Protein 5JO9 (pdb70)

Radius of gyration: 17.15 Å; Cα contacts (8 Å, |Δi|>4): 440; chains: 1; bounding box: 48×36×36 Å

InterPro domains:
  IPR002347 Short-chain dehydrogenase/reductase SDR [PF00106] (8-194)
  IPR002347 Short-chain dehydrogenase/reductase SDR [PR00081] (9-26)
  IPR002347 Short-chain dehydrogenase/reductase SDR [PR00081] (80-91)
  IPR002347 Short-chain dehydrogenase/reductase SDR [PR00081] (127-143)
  IPR002347 Short-chain dehydrogenase/reductase SDR [PR00081] (153-172)
  IPR002347 Short-chain dehydrogenase/reductase SDR [PR00081] (174-191)
  IPR002347 Short-chain dehydrogenase/reductase SDR [PR00081] (204-224)
  IPR020904 Short-chain dehydrogenase/reductase, conserved site [PS00061] (140-168)
  IPR036291 NAD(P)-binding domain superfamily [SSF51735] (3-226)

Nearest PDB structures (foldseek):
  5jo9-assembly1_A  TM=1.004E+00  e=3.469E-51  Bradyrhizobium japonicum
  4dqx-assembly1_D  TM=8.890E-01  e=4.861E-20  Rhizobium etli CFN 42
  4dqx-assembly1_A  TM=8.814E-01  e=1.072E-19  Rhizobium etli CFN 42
  4i08-assembly1_B-2  TM=8.606E-01  e=2.093E-19  Vibrio cholerae O1 biovar El Tor str. N16961
  1q7b-assembly1_B  TM=8.692E-01  e=5.540E-19  Escherichia coli

B-factor: mean 74.74, std 14.84, range [45.7, 131.16]

Sequence (239 aa):
ELEGKVAAVTGAASGIGLASAEAMLAAGARVVMVDRDEAALKALCNKHGDTVIPLVVDLLDPEDCATLLPRVLEKACQLDILHANAGTYVGGDLVDADTMAIDRMLNLNVNVVMKNVHDVLPHMIERRTGDIIVTSSLAAHFPTPWEPVYASSKWAINCFVQTVRRQVFKHGIRVGSISPGPVVSALLADWPPEKLKEARDSGSLLEASDVAEVVMFMLTRPRGMTIRDVLMLPTNFDL

Solvent-accessible surface area: 11539 Å² total; per-residue (Å²): 170,12,135,56,72,6,0,1,0,1,14,0,10,70,23,21,0,44,16,1,0,70,19,0,29,89,18,26,11,108,0,0,0,0,27,161,65,117,73,38,4,146,63,30,39,98,191,56,50,114,52,10,22,50,1,65,1,65,6,56,54,98,140,35,2,60,48,1,36,71,56,0,52,122,92,34,59,80,1,6,5,1,0,2,19,13,28,51,18,21,22,11,92,108,111,138,34,98,113,132,47,35,90,135,3,60,59,25,2,21,69,5,4,67,72,1,4,127,37,2,24,82,40,0,66,164,79,151,35,0,10,3,6,2,13,4,11,20,2,5,71,70,91,6,104,24,12,52,17,33,6,66,3,11,121,37,1,44,78,34,3,65,68,14,56,180,136,5,107,164,60,25,9,19,6,2,3,0,0,4,9,12,18,58,34,92,63,46,96,73,41,10,100,67,101,61,139,42,14,178,22,122,28,82,25,16,78,12,69,82,0,3,111,37,1,21,109,10,12,58,57,91,97,86,87,47,40,102,41,36,106,29,70,5,134,93,15,119,67

Secondary structure (DSSP, 8-state):
--TTEEEEEETTTSTHHHHHHHHHHHHHEEEEEEES-HHHHHHHHHHS-SSEEEEE--SSSHHHHHHHHHHHHHHT--EEEEEE-------S-STTS-HHHHHHHHIIIIIHHHHHHHHHHHHHHHH--EEEEEE--GGGGS--TT-HHHHHHHHHHHHHHHHHHTTTGGGSEEEEEEEE---SSGGGGG--STTTTGGG-TTT---HHHHHHHHHHHHSS-TT------EE--TT---

CATH classification: 3.40.50.720

Structure (mmCIF, N/CA/C/O backbone):
data_5JO9
#
_entry.id   5JO9
#
_cell.length_a   100.879
_cell.length_b   100.879
_cell.length_c   88.600
_cell.angle_alpha   90.00
_cell.angle_beta   90.00
_cell.angle_gamma   120.00
#
_symmetry.space_group_name_H-M   'P 62 2 2'
#
loop_
_entity.id
_entity.type
_entity.pdbx_description
1 polymer 'Ribitol 2-dehydrogenase'
2 non-polymer 'PHOSPHATE ION'
3 non-polymer sorbitol
#
loop_
_atom_site.group_PDB
_atom_site.id
_atom_site.type_symbol
_atom_site.label_atom_id
_atom_site.label_alt_id
_atom_site.label_comp_id
_atom_site.label_asym_id
_atom_site.label_entity_id
_atom_site.label_seq_id
_atom_site.pdbx_PDB_ins_code
_atom_site.Cartn_x
_atom_site.Cartn_y
_atom_site.Cartn_z
_atom_site.occupancy
_atom_site.B_iso_or_equiv
_atom_site.auth_seq_id
_atom_site.auth_comp_id
_atom_site.auth_asym_id
_atom_site.auth_atom_id
_atom_site.pdbx_PDB_model_num
ATOM 1 N N . GLU A 1 4 ? 52.925 104.538 110.353 1.00 71.04 4 GLU A N 1
ATOM 2 C CA . GLU A 1 4 ? 53.031 104.481 108.900 1.00 70.12 4 GLU A CA 1
ATOM 3 C C . GLU A 1 4 ? 53.070 105.878 108.295 1.00 68.93 4 GLU A C 1
ATOM 4 O O . GLU A 1 4 ? 52.802 106.870 108.972 1.00 64.27 4 GLU A O 1
ATOM 15 N N . LEU A 1 5 ? 53.415 105.944 107.009 1.00 70.15 5 LEU A N 1
ATOM 16 C CA . LEU A 1 5 ? 53.324 107.171 106.231 1.00 70.24 5 LEU A CA 1
ATOM 17 C C . LEU A 1 5 ? 52.147 107.126 105.261 1.00 74.07 5 LEU A C 1
ATOM 18 O O . LEU A 1 5 ? 52.190 107.740 104.193 1.00 74.74 5 LEU A O 1
ATOM 34 N N . GLU A 1 6 ? 51.097 106.385 105.629 1.00 76.97 6 GLU A N 1
ATOM 35 C CA . GLU A 1 6 ? 49.843 106.340 104.884 1.00 77.77 6 GLU A CA 1
ATOM 36 C C . GLU A 1 6 ? 50.091 106.368 103.379 1.00 75.54 6 GLU A C 1
ATOM 37 O O . GLU A 1 6 ? 50.912 105.597 102.871 1.00 74.65 6 GLU A O 1
ATOM 49 N N . GLY A 1 7 ? 49.393 107.242 102.657 1.00 73.42 7 GLY A N 1
ATOM 50 C CA . GLY A 1 7 ? 49.630 107.418 101.238 1.00 74.71 7 GLY A CA 1
ATOM 51 C C . GLY A 1 7 ? 50.270 108.759 100.952 1.00 78.69 7 GLY A C 1
ATOM 52 O O . GLY A 1 7 ? 49.914 109.437 99.983 1.00 82.13 7 GLY A O 1
ATOM 56 N N . LYS A 1 8 ? 51.210 109.159 101.803 1.00 76.41 8 LYS A N 1
ATOM 57 C CA . LYS A 1 8 ? 51.891 110.430 101.636 1.00 75.21 8 LYS A CA 1
ATOM 58 C C . LYS A 1 8 ? 53.033 110.287 100.636 1.00 72.21 8 LYS A C 1
ATOM 59 O O . LYS A 1 8 ? 53.570 109.199 100.417 1.00 71.94 8 LYS A O 1
ATOM 78 N N . VAL A 1 9 ? 53.392 111.408 100.016 1.00 73.44 9 VAL A N 1
ATOM 79 C CA . VAL A 1 9 ? 54.472 111.448 99.040 1.00 71.26 9 VAL A CA 1
ATOM 80 C C . VAL A 1 9 ? 55.573 112.350 99.574 1.00 68.31 9 VAL A C 1
ATOM 81 O O . VAL A 1 9 ? 55.316 113.347 100.258 1.00 67.20 9 VAL A O 1
ATOM 94 N N . ALA A 1 10 ? 56.812 11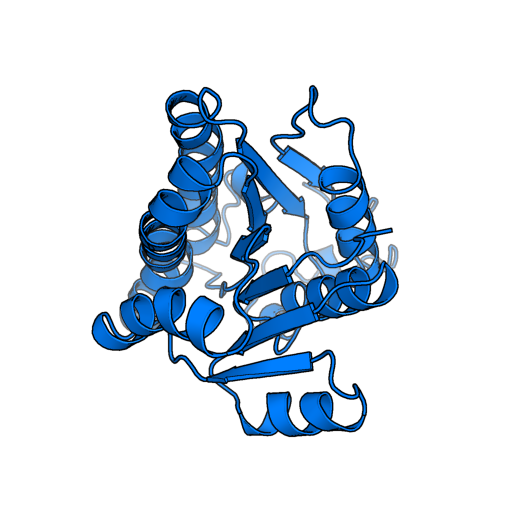1.984 99.260 1.00 67.21 10 ALA A N 1
ATOM 95 C CA . ALA A 1 10 ? 57.978 112.718 99.717 1.00 65.02 10 ALA A CA 1
ATOM 96 C C . ALA A 1 10 ? 58.965 112.853 98.569 1.00 66.12 10 ALA A C 1
ATOM 97 O O . ALA A 1 10 ? 58.997 112.022 97.657 1.00 69.04 10 ALA A O 1
ATOM 104 N N . ALA A 1 11 ? 59.763 113.915 98.622 1.00 63.78 11 ALA A N 1
ATOM 105 C CA . ALA A 1 11 ? 60.809 114.168 97.643 1.00 64.76 11 ALA A CA 1
ATOM 106 C C . ALA A 1 11 ? 62.141 114.309 98.365 1.00 64.49 11 ALA A C 1
ATOM 107 O O . ALA A 1 11 ? 62.212 114.902 99.446 1.00 64.71 11 ALA A O 1
ATOM 114 N N . VAL A 1 12 ? 63.194 113.759 97.765 1.00 64.84 12 VAL A N 1
ATOM 115 C CA . VAL A 1 12 ? 64.508 113.701 98.394 1.00 65.06 12 VAL A CA 1
ATOM 116 C C . VAL A 1 12 ? 65.549 114.089 97.353 1.00 67.41 12 VAL A C 1
ATOM 117 O O . VAL A 1 12 ? 65.699 113.403 96.336 1.00 70.50 12 VAL A O 1
ATOM 130 N N . THR A 1 13 ? 66.262 115.184 97.602 1.00 68.01 13 THR A N 1
ATOM 131 C CA . THR A 1 13 ? 67.315 115.643 96.707 1.00 69.72 13 THR A CA 1
ATOM 132 C C . THR A 1 13 ? 68.631 114.979 97.089 1.00 69.75 13 THR A C 1
ATOM 133 O O . THR A 1 13 ? 68.928 114.797 98.273 1.00 69.73 13 THR A O 1
ATOM 144 N N . GLY A 1 14 ? 69.417 114.613 96.080 1.00 69.51 14 GLY A N 1
ATOM 145 C CA . GLY A 1 14 ? 70.583 113.793 96.332 1.00 71.18 14 GLY A CA 1
ATOM 146 C C . GLY A 1 14 ? 70.245 112.410 96.831 1.00 72.41 14 GLY A C 1
ATOM 147 O O . GLY A 1 14 ? 71.075 111.773 97.485 1.00 71.79 14 GLY A O 1
ATOM 151 N N . ALA A 1 15 ? 69.033 111.929 96.542 1.00 72.94 15 ALA A N 1
ATOM 152 C CA . ALA A 1 15 ? 68.580 110.622 97.000 1.00 71.46 15 ALA A CA 1
ATOM 153 C C . ALA A 1 15 ? 69.334 109.471 96.352 1.00 71.75 15 ALA A C 1
ATOM 154 O O . ALA A 1 15 ? 69.211 108.334 96.820 1.00 71.31 15 ALA A O 1
ATOM 161 N N . ALA A 1 16 ? 70.101 109.731 95.294 1.00 74.37 16 ALA A N 1
ATOM 162 C CA . ALA A 1 16 ? 70.803 108.662 94.597 1.00 74.84 16 ALA A CA 1
ATOM 163 C C . ALA A 1 16 ? 71.910 108.033 95.430 1.00 70.47 16 ALA A C 1
ATOM 164 O O . ALA A 1 16 ? 72.435 106.989 95.030 1.00 74.65 16 ALA A O 1
ATOM 171 N N . SER A 1 17 ? 72.280 108.628 96.560 1.00 68.20 17 SER A N 1
ATOM 172 C CA . SER A 1 17 ? 73.409 108.110 97.318 1.00 67.67 17 SER A CA 1
ATOM 173 C C . SER A 1 17 ? 73.500 108.824 98.656 1.00 66.43 17 SER A C 1
ATOM 174 O O . SER A 1 17 ? 73.106 109.986 98.784 1.00 68.72 17 SER A O 1
ATOM 182 N N . GLY A 1 18 ? 74.039 108.114 99.644 1.00 66.24 18 GLY A N 1
ATOM 183 C CA . GLY A 1 18 ? 74.355 108.704 100.928 1.00 65.95 18 GLY A CA 1
ATOM 184 C C . GLY A 1 18 ? 73.164 108.870 101.847 1.00 66.30 18 GLY A C 1
ATOM 185 O O . GLY A 1 18 ? 72.312 107.982 101.949 1.00 66.23 18 GLY A O 1
ATOM 189 N N . ILE A 1 19 ? 73.100 110.016 102.529 1.00 67.17 19 ILE A N 1
ATOM 190 C CA . ILE A 1 19 ? 72.010 110.263 103.467 1.00 65.97 19 ILE A CA 1
ATOM 191 C C . ILE A 1 19 ? 70.681 110.335 102.726 1.00 65.28 19 ILE A C 1
ATOM 192 O O . ILE A 1 19 ? 69.679 109.754 103.158 1.00 64.32 19 ILE A O 1
ATOM 208 N N . GLY A 1 20 ? 70.652 111.049 101.599 1.00 66.04 20 GLY A N 1
ATOM 209 C CA . GLY A 1 20 ? 69.442 111.086 100.794 1.00 67.22 20 GLY A CA 1
ATOM 210 C C . GLY A 1 20 ? 68.975 109.699 100.402 1.00 66.65 20 GLY A C 1
ATOM 211 O O . GLY A 1 20 ? 67.773 109.423 100.366 1.00 66.59 20 GLY A O 1
ATOM 215 N N . LEU A 1 21 ? 69.920 108.802 100.120 1.00 68.12 21 LEU A N 1
ATOM 216 C CA . LEU A 1 21 ? 69.568 107.428 99.784 1.00 66.93 21 LEU A CA 1
ATOM 217 C C . LEU A 1 21 ? 68.965 106.712 100.987 1.00 65.90 21 LEU A C 1
ATOM 218 O O . LEU A 1 21 ? 67.908 106.079 100.880 1.00 65.97 21 LEU A O 1
ATOM 234 N N . ALA A 1 22 ? 69.621 106.807 102.145 1.00 65.50 22 ALA A N 1
ATOM 235 C CA . ALA A 1 22 ? 69.088 106.180 103.349 1.00 64.78 22 ALA A CA 1
ATOM 236 C C . ALA A 1 22 ? 67.731 106.763 103.717 1.00 65.12 22 ALA A C 1
ATOM 237 O O . ALA A 1 22 ? 66.822 106.032 104.125 1.00 65.37 22 ALA A O 1
ATOM 244 N N . SER A 1 23 ? 67.575 108.081 103.574 1.00 66.54 23 SER A N 1
ATOM 245 C CA . SER A 1 23 ? 66.311 108.718 103.925 1.00 63.97 23 SER A CA 1
ATOM 246 C C . SER A 1 23 ? 65.186 108.247 103.014 1.00 63.26 23 SER A C 1
ATOM 247 O O . SER A 1 23 ? 64.074 107.968 103.479 1.00 64.22 23 SER A O 1
ATOM 255 N N . ALA A 1 24 ? 65.452 108.156 101.710 1.00 63.09 24 ALA A N 1
ATOM 256 C CA . ALA A 1 24 ? 64.426 107.697 100.780 1.00 64.44 24 ALA A CA 1
ATOM 257 C C . ALA A 1 24 ? 63.999 106.267 101.092 1.00 66.34 24 ALA A C 1
ATOM 258 O O . ALA A 1 24 ? 62.802 105.955 101.101 1.00 64.93 24 ALA A O 1
ATOM 265 N N . GLU A 1 25 ? 64.964 105.385 101.356 1.00 67.42 25 GLU A N 1
ATOM 266 C CA . GLU A 1 25 ? 64.637 103.988 101.623 1.00 67.75 25 GLU A CA 1
ATOM 267 C C . GLU A 1 25 ? 63.831 103.841 102.909 1.00 65.86 25 GLU A C 1
ATOM 268 O O . GLU A 1 25 ? 62.948 102.980 103.001 1.00 66.86 25 GLU A O 1
ATOM 280 N N . ALA A 1 26 ? 64.118 104.672 103.914 1.00 65.14 26 ALA A N 1
ATOM 281 C CA . ALA A 1 26 ? 63.408 104.562 105.184 1.00 65.39 26 ALA A CA 1
ATOM 282 C C . ALA A 1 26 ? 61.967 105.037 105.054 1.00 65.39 26 ALA A C 1
ATOM 283 O O . ALA A 1 26 ? 61.057 104.450 105.651 1.00 63.56 26 ALA A O 1
ATOM 290 N N . MET A 1 27 ? 61.740 106.100 104.279 1.00 66.09 27 MET A N 1
ATOM 291 C CA . MET A 1 27 ? 60.377 106.547 104.013 1.00 66.96 27 MET A CA 1
ATOM 292 C C . MET A 1 27 ? 59.577 105.453 103.320 1.00 67.64 27 MET A C 1
ATOM 293 O O . MET A 1 27 ? 58.438 105.159 103.703 1.00 69.02 27 MET A O 1
ATOM 307 N N . LEU A 1 28 ? 60.159 104.845 102.283 1.00 68.21 28 LEU A N 1
ATOM 308 C CA . LEU A 1 28 ? 59.486 103.760 101.580 1.00 70.04 28 LEU A CA 1
ATOM 309 C C . LEU A 1 28 ? 59.015 102.683 102.547 1.00 69.91 28 LEU A C 1
ATOM 310 O O . LEU A 1 28 ? 57.883 102.197 102.447 1.00 71.15 28 LEU A O 1
ATOM 326 N N . ALA A 1 29 ? 59.872 102.300 103.496 1.00 68.35 29 ALA A N 1
ATOM 327 C CA . ALA A 1 29 ? 59.504 101.273 104.464 1.00 68.32 29 ALA A CA 1
ATOM 328 C C . ALA A 1 29 ? 58.246 101.664 105.229 1.00 71.38 29 ALA A C 1
ATOM 329 O O . ALA A 1 29 ? 57.332 100.850 105.405 1.00 75.25 29 ALA A O 1
ATOM 336 N N . ALA A 1 30 ? 58.177 102.915 105.691 1.00 70.81 30 ALA A N 1
ATOM 337 C CA . ALA A 1 30 ? 57.030 103.365 106.469 1.00 70.61 30 ALA A CA 1
ATOM 338 C C . ALA A 1 30 ? 55.746 103.428 105.653 1.00 70.40 30 ALA A C 1
ATOM 339 O O . ALA A 1 30 ? 54.672 103.597 106.239 1.00 70.96 30 ALA A O 1
ATOM 346 N N . GLY A 1 31 ? 55.827 103.302 104.330 1.00 70.57 31 GLY A N 1
ATOM 347 C CA . GLY A 1 31 ? 54.644 103.316 103.494 1.00 74.28 31 GLY A CA 1
ATOM 348 C C . GLY A 1 31 ? 54.434 104.647 102.803 1.00 74.81 31 GLY A C 1
ATOM 349 O O . GLY A 1 31 ? 53.580 105.441 103.210 1.00 74.40 31 GLY A O 1
ATOM 353 N N . ALA A 1 32 ? 55.208 104.903 101.752 1.00 72.06 32 ALA A N 1
ATOM 354 C CA . ALA A 1 32 ? 55.105 106.161 101.032 1.00 72.15 32 ALA A CA 1
ATOM 355 C C . ALA A 1 32 ? 55.703 105.995 99.645 1.00 75.00 32 ALA A C 1
ATOM 356 O O . ALA A 1 32 ? 56.615 105.190 99.441 1.00 74.72 32 ALA A O 1
ATOM 363 N N . ARG A 1 33 ? 55.167 106.756 98.696 1.00 73.98 33 ARG A N 1
ATOM 364 C CA . ARG A 1 33 ? 55.834 106.960 97.419 1.00 74.52 33 ARG A CA 1
ATOM 365 C C . ARG A 1 33 ? 56.910 108.022 97.606 1.00 73.55 33 ARG A C 1
ATOM 366 O O . ARG A 1 33 ? 56.662 109.060 98.228 1.00 72.54 33 ARG A O 1
ATOM 387 N N . VAL A 1 34 ? 58.106 107.766 97.081 1.00 74.16 34 VAL A N 1
ATOM 388 C CA . VAL A 1 34 ? 59.236 108.674 97.245 1.00 72.41 34 VAL A CA 1
ATOM 389 C C . VAL A 1 34 ? 59.812 108.992 95.874 1.00 73.11 34 VAL A C 1
ATOM 390 O O . VAL A 1 34 ? 60.066 108.084 95.075 1.00 74.99 34 VAL A O 1
ATOM 403 N N . VAL A 1 35 ? 60.019 110.277 95.608 1.00 74.15 35 VAL A N 1
ATOM 404 C CA . VAL A 1 35 ? 60.610 110.745 94.360 1.00 75.27 35 VAL A CA 1
ATOM 405 C C . VAL A 1 35 ? 62.093 110.982 94.616 1.00 73.91 35 VAL A C 1
ATOM 406 O O . VAL A 1 35 ? 62.469 111.945 95.293 1.00 72.91 35 VAL A O 1
ATOM 419 N N . MET A 1 36 ? 62.942 110.110 94.078 1.00 75.17 36 MET A N 1
ATOM 420 C CA . MET A 1 36 ? 64.382 110.265 94.227 1.00 74.43 36 MET A CA 1
ATOM 421 C C . MET A 1 36 ? 64.909 111.214 93.158 1.00 75.22 36 MET A C 1
ATOM 422 O O . MET A 1 36 ? 64.630 111.039 91.968 1.00 77.16 36 MET A O 1
ATOM 436 N N . VAL A 1 37 ? 65.673 112.217 93.586 1.00 76.22 37 VAL A N 1
ATOM 437 C CA . VAL A 1 37 ? 66.170 113.271 92.710 1.00 75.68 37 VAL A CA 1
ATOM 438 C C . VAL A 1 37 ? 67.689 113.278 92.777 1.00 74.31 37 VAL A C 1
ATOM 439 O O . VAL A 1 37 ? 68.265 113.344 93.869 1.00 73.81 37 VAL A O 1
ATOM 452 N N . ASP A 1 38 ? 68.334 113.218 91.615 1.00 75.78 38 ASP A N 1
ATOM 453 C CA . ASP A 1 38 ? 69.785 113.332 91.545 1.00 77.95 38 ASP A CA 1
ATOM 454 C C . ASP A 1 38 ? 70.189 113.452 90.082 1.00 78.86 38 ASP A C 1
ATOM 455 O O . ASP A 1 38 ? 69.387 113.229 89.172 1.00 78.27 38 ASP A O 1
ATOM 464 N N . ARG A 1 39 ? 71.457 113.810 89.876 1.00 80.23 39 ARG A N 1
ATOM 465 C CA . ARG A 1 39 ? 72.019 113.985 88.544 1.00 81.86 39 ARG A CA 1
ATOM 466 C C . ARG A 1 39 ? 72.354 112.666 87.860 1.00 84.35 39 ARG A C 1
ATOM 467 O O . ARG A 1 39 ? 72.460 112.631 86.629 1.00 83.99 39 ARG A O 1
ATOM 488 N N . ASP A 1 40 ? 72.527 111.588 88.624 1.00 84.45 40 ASP A N 1
ATOM 489 C CA . ASP A 1 40 ? 73.058 110.326 88.110 1.00 85.40 40 ASP A CA 1
ATOM 490 C C . ASP A 1 40 ? 71.889 109.392 87.812 1.00 88.67 40 ASP A C 1
ATOM 491 O O . ASP A 1 40 ? 71.401 108.677 88.688 1.00 89.33 40 ASP A O 1
ATOM 500 N N . GLU A 1 41 ? 71.441 109.396 86.553 1.00 90.82 41 GLU A N 1
ATOM 501 C CA . GLU A 1 41 ? 70.353 108.510 86.147 1.00 90.97 41 GLU A CA 1
ATOM 502 C C . GLU A 1 41 ? 70.779 107.048 86.205 1.00 92.31 41 GLU A C 1
ATOM 503 O O . GLU A 1 41 ? 70.001 106.186 86.632 1.00 92.02 41 GLU A O 1
ATOM 515 N N . ALA A 1 42 ? 72.007 106.749 85.774 1.00 90.71 42 ALA A N 1
ATOM 516 C CA . ALA A 1 42 ? 72.492 105.373 85.819 1.00 92.21 42 ALA A CA 1
ATOM 517 C C . ALA A 1 42 ? 72.448 104.826 87.239 1.00 94.09 42 ALA A C 1
ATOM 518 O O . ALA A 1 42 ? 72.097 103.660 87.454 1.00 95.59 42 ALA A O 1
ATOM 525 N N . ALA A 1 43 ? 72.805 105.654 88.223 1.00 91.72 43 ALA A N 1
ATOM 526 C CA . ALA A 1 43 ? 72.664 105.244 89.615 1.00 91.41 43 ALA A CA 1
ATOM 527 C C . ALA A 1 43 ? 71.198 105.057 89.984 1.00 93.35 43 ALA A C 1
ATOM 528 O O . ALA A 1 43 ? 70.844 104.098 90.679 1.00 95.49 43 ALA A O 1
ATOM 535 N N . LEU A 1 44 ? 70.329 105.960 89.522 1.00 93.70 44 LEU A N 1
ATOM 536 C CA . LEU A 1 44 ? 68.906 105.840 89.826 1.00 91.87 44 LEU A CA 1
ATOM 537 C C . LEU A 1 44 ? 68.318 104.583 89.200 1.00 92.85 44 LEU A C 1
ATOM 538 O O . LEU A 1 44 ? 67.603 103.824 89.865 1.00 94.59 44 LEU A O 1
ATOM 554 N N . LYS A 1 45 ? 68.616 104.344 87.920 1.00 93.27 45 LYS A N 1
ATOM 555 C CA . LYS A 1 45 ? 68.043 103.210 87.199 1.00 94.54 45 LYS A CA 1
ATOM 556 C C . LYS A 1 45 ? 68.029 101.941 88.044 1.00 94.93 45 LYS A C 1
ATOM 557 O O . LYS A 1 45 ? 66.985 101.301 88.207 1.00 95.69 45 LYS A O 1
ATOM 576 N N . ALA A 1 46 ? 69.186 101.565 88.594 1.00 94.68 46 ALA A N 1
ATOM 577 C CA . ALA A 1 46 ? 69.262 100.345 89.390 1.00 96.74 46 ALA A CA 1
ATOM 578 C C . ALA A 1 46 ? 68.307 100.385 90.576 1.00 97.87 46 ALA A C 1
ATOM 579 O O . ALA A 1 46 ? 67.892 99.332 91.073 1.00 100.32 46 ALA A O 1
ATOM 586 N N . LEU A 1 47 ? 67.949 101.582 91.044 1.00 96.11 47 LEU A N 1
ATOM 587 C CA . LEU A 1 47 ? 67.013 101.694 92.156 1.00 96.49 47 LEU A CA 1
ATOM 588 C C . LEU A 1 47 ? 65.563 101.612 91.695 1.00 96.96 47 LEU A C 1
ATOM 589 O O . LEU A 1 47 ? 64.706 101.142 92.450 1.00 97.60 47 LEU A O 1
ATOM 605 N N . CYS A 1 48 ? 65.270 102.045 90.467 1.00 97.03 48 CYS A N 1
ATOM 606 C CA . CYS A 1 48 ? 63.886 102.114 90.010 1.00 97.21 48 CYS A CA 1
ATOM 607 C C . CYS A 1 48 ? 63.244 100.742 89.852 1.00 101.47 48 CYS A C 1
ATOM 608 O O . CYS A 1 48 ? 62.014 100.640 89.915 1.00 99.51 48 CYS A O 1
ATOM 616 N N . ASN A 1 49 ? 64.036 99.688 89.644 1.00 102.91 49 ASN A N 1
ATOM 617 C CA . ASN A 1 49 ? 63.489 98.357 89.393 1.00 103.26 49 ASN A CA 1
ATOM 618 C C . ASN A 1 49 ? 63.515 97.480 90.641 1.00 103.38 49 ASN A C 1
ATOM 619 O O . ASN A 1 49 ? 62.471 96.972 91.061 1.00 103.57 49 ASN A O 1
ATOM 630 N N . LYS A 1 50 ? 64.689 97.291 91.252 1.00 103.44 50 LYS A N 1
ATOM 631 C CA . LYS A 1 50 ? 64.746 96.497 92.475 1.00 105.30 50 LYS A CA 1
ATOM 632 C C . LYS A 1 50 ? 63.987 97.151 93.622 1.00 103.38 50 LYS A C 1
ATOM 633 O O . LYS A 1 50 ? 63.747 96.492 94.639 1.00 101.95 50 LYS A O 1
ATOM 652 N N . HIS A 1 51 ? 63.619 98.423 93.487 1.00 101.80 51 HIS A N 1
ATOM 653 C CA . HIS A 1 51 ? 62.542 99.027 94.261 1.00 98.01 51 HIS A CA 1
ATOM 654 C C . HIS A 1 51 ? 61.373 99.236 93.306 1.00 97.46 51 HIS A C 1
ATOM 655 O O . HIS A 1 51 ? 61.502 99.968 92.318 1.00 95.78 51 HIS A O 1
ATOM 669 N N . GLY A 1 52 ? 60.244 98.594 93.595 1.00 97.58 52 GLY A N 1
ATOM 670 C CA . GLY A 1 52 ? 59.173 98.453 92.635 1.00 96.01 52 GLY A CA 1
ATOM 671 C C . GLY A 1 52 ? 58.062 99.465 92.808 1.00 96.18 52 GLY A C 1
ATOM 672 O O . GLY A 1 52 ? 57.475 99.585 93.886 1.00 96.46 52 GLY A O 1
ATOM 676 N N . ASP A 1 53 ? 57.776 100.201 91.732 1.00 98.35 53 ASP A N 1
ATOM 677 C CA . ASP A 1 53 ? 56.574 101.022 91.629 1.00 95.66 53 ASP A CA 1
ATOM 678 C C . ASP A 1 53 ? 56.638 102.260 92.516 1.00 92.34 53 ASP A C 1
ATOM 679 O O . ASP A 1 53 ? 56.453 103.383 92.034 1.00 90.23 53 ASP A O 1
ATOM 688 N N . THR A 1 54 ? 56.889 102.073 93.813 1.00 91.49 54 THR A N 1
ATOM 689 C CA . THR A 1 54 ? 56.862 103.188 94.752 1.00 86.63 54 THR A CA 1
ATOM 690 C C . THR A 1 54 ? 58.061 104.118 94.611 1.00 85.68 54 THR A C 1
ATOM 691 O O . THR A 1 54 ? 58.060 105.194 95.220 1.00 81.47 54 THR A O 1
ATOM 702 N N . VAL A 1 55 ? 59.075 103.738 93.839 1.00 87.15 55 VAL A N 1
ATOM 703 C CA . VAL A 1 55 ? 60.245 104.578 93.605 1.00 84.34 55 VAL A CA 1
ATOM 704 C C . VAL A 1 55 ? 60.050 105.300 92.280 1.00 83.96 55 VAL A C 1
ATOM 705 O O . VAL A 1 55 ? 59.979 104.666 91.220 1.00 85.77 55 VAL A O 1
ATOM 718 N N . ILE A 1 56 ? 59.967 106.622 92.339 1.00 83.30 56 ILE A N 1
ATOM 719 C CA . ILE A 1 56 ? 59.801 107.471 91.165 1.00 82.86 56 ILE A CA 1
ATOM 720 C C . ILE A 1 56 ? 61.110 108.229 90.957 1.00 82.94 56 ILE A C 1
ATOM 721 O O . ILE A 1 56 ? 61.533 108.968 91.855 1.00 80.58 56 ILE A O 1
ATOM 737 N N . PRO A 1 57 ? 61.778 108.081 89.817 1.00 83.74 57 PRO A N 1
ATOM 738 C CA . PRO A 1 57 ? 62.994 108.857 89.573 1.00 81.45 57 PRO A CA 1
ATOM 739 C C . PRO A 1 57 ? 62.694 110.211 88.955 1.00 79.00 57 PRO A C 1
ATOM 740 O O . PRO A 1 57 ? 61.687 110.414 88.274 1.00 78.56 57 PRO A O 1
ATOM 751 N N . LEU A 1 58 ? 63.596 111.152 89.212 1.00 80.14 58 LEU A N 1
ATOM 752 C CA . LEU A 1 58 ? 63.491 112.484 88.625 1.00 78.95 58 LEU A CA 1
ATOM 753 C C . LEU A 1 58 ? 64.903 113.021 88.444 1.00 79.23 58 LEU A C 1
ATOM 754 O O . LEU A 1 58 ? 65.574 113.354 89.426 1.00 78.68 58 LEU A O 1
ATOM 770 N N . VAL A 1 59 ? 65.351 113.094 87.196 1.00 80.63 59 VAL A N 1
ATOM 771 C CA . VAL A 1 59 ? 66.700 113.545 86.876 1.00 81.32 59 VAL A CA 1
ATOM 772 C C . VAL A 1 59 ? 66.690 115.066 86.792 1.00 78.55 59 VAL A C 1
ATOM 773 O O . VAL A 1 59 ? 66.013 115.647 85.936 1.00 75.88 59 VAL A O 1
ATOM 786 N N . VAL A 1 60 ? 67.439 115.710 87.684 1.00 79.36 60 VAL A N 1
ATOM 787 C CA . VAL A 1 60 ? 67.529 117.164 87.735 1.00 80.55 60 VAL A CA 1
ATOM 788 C C . VAL A 1 60 ? 68.961 117.531 88.097 1.00 80.07 60 VAL A C 1
ATOM 789 O O . VAL A 1 60 ? 69.445 117.162 89.173 1.00 79.58 60 VAL A O 1
ATOM 802 N N . ASP A 1 61 ? 69.641 118.249 87.200 1.00 80.53 61 ASP A N 1
ATOM 803 C CA . ASP A 1 61 ? 70.974 118.750 87.516 1.00 80.94 61 ASP A CA 1
ATOM 804 C C . ASP A 1 61 ? 70.958 119.536 88.819 1.00 80.50 61 ASP A C 1
ATOM 805 O O . ASP A 1 61 ? 71.887 119.435 89.630 1.00 81.29 61 ASP A O 1
ATOM 814 N N . LEU A 1 62 ? 69.910 120.334 89.030 1.00 79.12 62 LEU A N 1
ATOM 815 C CA . LEU A 1 62 ? 69.725 121.137 90.236 1.00 77.74 62 LEU A CA 1
ATOM 816 C C . LEU A 1 62 ? 70.737 122.273 90.335 1.00 76.68 62 LEU A C 1
ATOM 817 O O . LEU A 1 62 ? 70.635 123.114 91.232 1.00 75.78 62 LEU A O 1
ATOM 833 N N . LEU A 1 63 ? 71.710 122.316 89.425 1.00 76.75 63 LEU A N 1
ATOM 834 C CA . LEU A 1 63 ? 72.619 123.449 89.317 1.00 76.96 63 LEU A CA 1
ATOM 835 C C . LEU A 1 63 ? 72.387 124.230 88.031 1.00 78.47 63 LEU A C 1
ATOM 836 O O . LEU A 1 63 ? 73.275 124.955 87.573 1.00 75.61 63 LEU A O 1
ATOM 852 N N . ASP A 1 64 ? 71.207 124.081 87.437 1.00 80.26 64 ASP A N 1
ATOM 853 C CA . ASP A 1 64 ? 70.742 124.952 86.369 1.00 81.00 64 ASP A CA 1
ATOM 854 C C . ASP A 1 64 ? 69.497 125.662 86.879 1.00 81.66 64 ASP A C 1
ATOM 855 O O . ASP A 1 64 ? 68.536 124.985 87.287 1.00 81.38 64 ASP A O 1
ATOM 864 N N . PRO A 1 65 ? 69.460 126.998 86.911 1.00 82.21 65 PRO A N 1
ATOM 865 C CA . PRO A 1 65 ? 68.222 127.679 87.325 1.00 81.73 65 PRO A CA 1
ATOM 866 C C . PRO A 1 65 ? 66.983 127.147 86.626 1.00 81.09 65 PRO A C 1
ATOM 867 O O . PRO A 1 65 ? 65.912 127.067 87.242 1.00 77.44 65 PRO A O 1
ATOM 878 N N . GLU A 1 66 ? 67.102 126.773 85.350 1.00 83.17 66 GLU A N 1
ATOM 879 C CA . GLU A 1 66 ? 65.973 126.180 84.642 1.00 85.17 66 GLU A CA 1
ATOM 880 C C . GLU A 1 66 ? 65.601 124.819 85.217 1.00 84.13 66 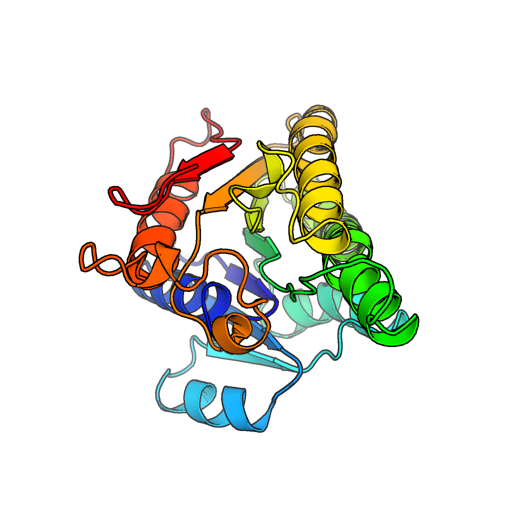GLU A C 1
ATOM 881 O O . GLU A 1 66 ? 64.418 124.461 85.238 1.00 83.21 66 GLU A O 1
ATOM 893 N N . ASP A 1 67 ? 66.585 124.050 85.688 1.00 82.89 67 ASP A N 1
ATOM 894 C CA . ASP A 1 67 ? 66.295 122.722 86.219 1.00 80.61 67 ASP A CA 1
ATOM 895 C C . ASP A 1 67 ? 65.695 122.792 87.617 1.00 78.99 67 ASP A C 1
ATOM 896 O O . ASP A 1 67 ? 64.785 122.021 87.939 1.00 79.69 67 ASP A O 1
ATOM 905 N N . CYS A 1 68 ? 66.191 123.696 88.465 1.00 77.35 68 CYS A N 1
ATOM 906 C CA . CYS A 1 68 ? 65.630 123.821 89.806 1.00 76.60 68 CYS A CA 1
ATOM 907 C C . CYS A 1 68 ? 64.133 124.091 89.748 1.00 78.69 68 CYS A C 1
ATOM 908 O O . CYS A 1 68 ? 63.366 123.555 90.557 1.00 78.63 68 CYS A O 1
ATOM 916 N N . ALA A 1 69 ? 63.698 124.911 88.789 1.00 79.34 69 ALA A N 1
ATOM 917 C CA . ALA A 1 69 ? 62.276 125.207 88.659 1.00 77.68 69 ALA A CA 1
ATOM 918 C C . ALA A 1 69 ? 61.508 124.031 88.074 1.00 80.00 69 ALA A C 1
ATOM 919 O O . ALA A 1 69 ? 60.308 123.889 88.341 1.00 80.06 69 ALA A O 1
ATOM 926 N N . THR A 1 70 ? 62.164 123.183 87.274 1.00 80.53 70 THR A N 1
ATOM 927 C CA . THR A 1 70 ? 61.514 121.952 86.831 1.00 79.26 70 THR A CA 1
ATOM 928 C C . THR A 1 70 ? 61.024 121.155 88.027 1.00 79.72 70 THR A C 1
ATOM 929 O O . THR A 1 70 ? 59.896 120.651 88.037 1.00 82.55 70 THR A O 1
ATOM 939 N N . LEU A 1 71 ? 61.813 121.155 89.097 1.00 78.74 71 LEU A N 1
ATOM 940 C CA . LEU A 1 71 ? 61.552 120.309 90.249 1.00 79.30 71 LEU A CA 1
ATOM 941 C C . LEU A 1 71 ? 60.071 120.276 90.616 1.00 78.48 71 LEU A C 1
ATOM 942 O O . LEU A 1 71 ? 59.411 119.255 90.408 1.00 79.75 71 LEU A O 1
ATOM 958 N N . LEU A 1 72 ? 59.537 121.378 91.128 1.00 77.60 72 LEU A N 1
ATOM 959 C CA . LEU A 1 72 ? 58.238 121.362 91.787 1.00 78.09 72 LEU A CA 1
ATOM 960 C C . LEU A 1 72 ? 57.150 120.723 90.927 1.00 81.29 72 LEU A C 1
ATOM 961 O O . LEU A 1 72 ? 56.554 119.718 91.338 1.00 80.64 72 LEU A O 1
ATOM 977 N N . PRO A 1 73 ? 56.834 121.282 89.753 1.00 83.52 73 PRO A N 1
ATOM 978 C CA . PRO A 1 73 ? 55.675 120.766 88.998 1.00 84.39 73 PRO A CA 1
ATOM 979 C C . PRO A 1 73 ? 55.815 119.304 88.634 1.00 85.29 73 PRO A C 1
ATOM 980 O O . PRO A 1 73 ? 54.841 118.537 88.642 1.00 86.01 73 PRO A O 1
ATOM 991 N N . ARG A 1 74 ? 57.045 118.921 88.311 1.00 84.36 74 ARG A N 1
ATOM 992 C CA . ARG A 1 74 ? 57.387 117.556 87.935 1.00 85.27 74 ARG A CA 1
ATOM 993 C C . ARG A 1 74 ? 57.030 116.572 89.042 1.00 84.83 74 ARG A C 1
ATOM 994 O O . ARG A 1 74 ? 56.526 115.477 88.767 1.00 85.55 74 ARG A O 1
ATOM 1015 N N . VAL A 1 75 ? 57.288 116.939 90.302 1.00 83.67 75 VAL A N 1
ATOM 1016 C CA . VAL A 1 75 ? 56.853 116.098 91.416 1.00 83.81 75 VAL A CA 1
ATOM 1017 C C . VAL A 1 75 ? 55.347 115.905 91.354 1.00 84.84 75 VAL A C 1
ATOM 1018 O O . VAL A 1 75 ? 54.841 114.777 91.344 1.00 85.84 75 VAL A O 1
ATOM 1031 N N . LEU A 1 76 ? 54.607 117.014 91.307 1.00 85.47 76 LEU A N 1
ATOM 1032 C CA . LEU A 1 76 ? 53.157 116.929 91.210 1.00 86.52 76 LEU A CA 1
ATOM 1033 C C . LEU A 1 76 ? 52.725 116.256 89.914 1.00 86.92 76 LEU A C 1
ATOM 1034 O O . LEU A 1 76 ? 51.699 115.566 89.882 1.00 85.01 76 LEU A O 1
ATOM 1050 N N . GLU A 1 77 ? 53.497 116.439 88.842 1.00 88.22 77 GLU A N 1
ATOM 1051 C CA . GLU A 1 77 ? 53.241 115.715 87.601 1.00 88.66 77 GLU A CA 1
ATOM 1052 C C . GLU A 1 77 ? 53.402 114.213 87.802 1.00 88.71 77 GLU A C 1
ATOM 1053 O O . GLU A 1 77 ? 52.494 113.431 87.498 1.00 88.49 77 GLU A O 1
ATOM 1065 N N . LYS A 1 78 ? 54.558 113.793 88.321 1.00 88.67 78 LYS A N 1
ATOM 1066 C CA . LYS A 1 78 ? 54.885 112.372 88.355 1.00 88.04 78 LYS A CA 1
ATOM 1067 C C . LYS A 1 78 ? 54.034 111.608 89.366 1.00 87.55 78 LYS A C 1
ATOM 1068 O O . LYS A 1 78 ? 53.710 110.437 89.134 1.00 87.64 78 LYS A O 1
ATOM 1087 N N . ALA A 1 79 ? 53.662 112.237 90.484 1.00 87.66 79 ALA A N 1
ATOM 1088 C CA . ALA A 1 79 ? 52.972 111.512 91.546 1.00 86.45 79 ALA A CA 1
ATOM 1089 C C . ALA A 1 79 ? 51.957 112.351 92.311 1.00 87.34 79 ALA A C 1
ATOM 1090 O O . ALA A 1 79 ? 50.990 111.803 92.847 1.00 85.05 79 ALA A O 1
ATOM 1097 N N . CYS A 1 80 ? 52.157 113.666 92.376 1.00 88.65 80 CYS A N 1
ATOM 1098 C CA . CYS A 1 80 ? 51.330 114.513 93.227 1.00 87.42 80 CYS A CA 1
ATOM 1099 C C . CYS A 1 80 ? 51.322 114.059 94.683 1.00 86.50 80 CYS A C 1
ATOM 1100 O O . CYS A 1 80 ? 52.070 113.154 95.068 1.00 89.82 80 CYS A O 1
ATOM 1108 N N . GLN A 1 81 ? 50.491 114.714 95.499 1.00 83.97 81 GLN A N 1
ATOM 1109 C CA . GLN A 1 81 ? 50.289 114.322 96.887 1.00 83.00 81 GLN A CA 1
ATOM 1110 C C . GLN A 1 81 ? 51.533 114.639 97.710 1.00 79.44 81 GLN A C 1
ATOM 1111 O O . GLN A 1 81 ? 51.853 113.916 98.659 1.00 77.71 81 GLN A O 1
ATOM 1125 N N . LEU A 1 82 ? 52.229 115.727 97.374 1.00 78.07 82 LEU A N 1
ATOM 1126 C CA . LEU A 1 82 ? 53.450 116.086 98.089 1.00 75.28 82 LEU A CA 1
ATOM 1127 C C . LEU A 1 82 ? 53.117 116.552 99.503 1.00 74.89 82 LEU A C 1
ATOM 1128 O O . LEU A 1 82 ? 52.367 117.516 99.689 1.00 77.31 82 LEU A O 1
ATOM 1144 N N . ASP A 1 83 ? 53.683 115.866 100.499 1.00 73.12 83 ASP A N 1
ATOM 1145 C CA . ASP A 1 83 ? 53.569 116.264 101.893 1.00 72.37 83 ASP A CA 1
ATOM 1146 C C . ASP A 1 83 ? 54.914 116.464 102.572 1.00 66.78 83 ASP A C 1
ATOM 1147 O O . ASP A 1 83 ? 54.950 117.010 103.681 1.00 63.01 83 ASP A O 1
ATOM 1156 N N . ILE A 1 84 ? 56.012 116.040 101.949 1.00 66.14 84 ILE A N 1
ATOM 1157 C CA . ILE A 1 84 ? 57.336 116.089 102.559 1.00 61.21 84 ILE A CA 1
ATOM 1158 C C . ILE A 1 84 ? 58.355 116.495 101.504 1.00 61.46 84 ILE A C 1
ATOM 1159 O O . ILE A 1 84 ? 58.302 116.034 100.360 1.00 62.10 84 ILE A O 1
ATOM 1175 N N . LEU A 1 85 ? 59.285 117.364 101.896 1.00 61.67 85 LEU A N 1
ATOM 1176 C CA . LEU A 1 85 ? 60.475 117.664 101.114 1.00 60.86 85 LEU A CA 1
ATOM 1177 C C . LEU A 1 85 ? 61.695 117.458 101.995 1.00 61.05 85 LEU A C 1
ATOM 1178 O O . LEU A 1 85 ? 61.706 117.870 103.158 1.00 60.49 85 LEU A O 1
ATOM 1194 N N . HIS A 1 86 ? 62.718 116.812 101.438 1.00 63.87 86 HIS A N 1
ATOM 1195 C CA . HIS A 1 86 ? 63.990 116.618 102.126 1.00 64.09 86 HIS A CA 1
ATOM 1196 C C . HIS A 1 86 ? 65.106 117.120 101.221 1.00 65.39 86 HIS A C 1
ATOM 1197 O O . HIS A 1 86 ? 65.452 116.462 100.234 1.00 65.82 86 HIS A O 1
ATOM 1211 N N . ALA A 1 87 ? 65.666 118.284 101.554 1.00 65.85 87 ALA A N 1
ATOM 1212 C CA . ALA A 1 87 ? 66.775 118.857 100.793 1.00 66.37 87 ALA A CA 1
ATOM 1213 C C . ALA A 1 87 ? 68.083 118.319 101.368 1.00 65.42 87 ALA A C 1
ATOM 1214 O O . ALA A 1 87 ? 68.753 118.953 102.186 1.00 63.68 87 ALA A O 1
ATOM 1221 N N . ASN A 1 88 ? 68.443 117.113 100.926 1.00 67.25 88 ASN A N 1
ATOM 1222 C CA . ASN A 1 88 ? 69.686 116.486 101.340 1.00 67.18 88 ASN A CA 1
ATOM 1223 C C . ASN A 1 88 ? 70.852 116.809 100.414 1.00 64.46 88 ASN A C 1
ATOM 1224 O O . ASN A 1 88 ? 72.008 116.655 100.822 1.00 63.94 88 ASN A O 1
ATOM 1235 N N . ALA A 1 89 ? 70.576 117.258 99.191 1.00 63.43 89 ALA A N 1
ATOM 1236 C CA . ALA A 1 89 ? 71.626 117.549 98.223 1.00 63.45 89 ALA A CA 1
ATOM 1237 C C . ALA A 1 89 ? 72.687 118.459 98.825 1.00 63.63 89 ALA A C 1
ATOM 1238 O O . ALA A 1 89 ? 72.384 119.556 99.304 1.00 64.47 89 ALA A O 1
ATOM 1245 N N . GLY A 1 90 ? 73.930 117.997 98.798 1.00 63.12 90 GLY A N 1
ATOM 1246 C CA . GLY A 1 90 ? 75.036 118.772 99.322 1.00 62.50 90 GLY A CA 1
ATOM 1247 C C . GLY A 1 90 ? 76.353 118.196 98.861 1.00 62.13 90 GLY A C 1
ATOM 1248 O O . GLY A 1 90 ? 76.424 117.056 98.389 1.00 62.52 90 GLY A O 1
ATOM 1252 N N . THR A 1 91 ? 77.400 119.004 99.003 1.00 63.63 91 THR A N 1
ATOM 1253 C CA . THR A 1 91 ? 78.745 118.613 98.604 1.00 62.87 91 THR A CA 1
ATOM 1254 C C . THR A 1 91 ? 79.705 119.031 99.712 1.00 63.75 91 THR A C 1
ATOM 1255 O O . THR A 1 91 ? 79.287 119.434 100.803 1.00 62.79 91 THR A O 1
ATOM 1266 N N . TYR A 1 92 ? 81.005 118.941 99.432 1.00 63.10 92 TYR A N 1
ATOM 1267 C CA . TYR A 1 92 ? 82.023 119.236 100.428 1.00 59.16 92 TYR A CA 1
ATOM 1268 C C . TYR A 1 92 ? 83.215 119.920 99.776 1.00 58.21 92 TYR A C 1
ATOM 1269 O O . TYR A 1 92 ? 83.586 119.598 98.644 1.00 58.44 92 TYR A O 1
ATOM 1287 N N . VAL A 1 93 ? 83.802 120.869 100.505 1.00 58.42 93 VAL A N 1
ATOM 1288 C CA . VAL A 1 93 ? 85.076 121.489 100.151 1.00 60.17 93 VAL A CA 1
ATOM 1289 C C . VAL A 1 93 ? 85.822 121.748 101.452 1.00 60.16 93 VAL A C 1
ATOM 1290 O O . VAL A 1 93 ? 85.346 122.512 102.300 1.00 59.16 93 VAL A O 1
ATOM 1303 N N . GLY A 1 94 ? 86.985 121.117 101.614 1.00 59.94 94 GLY A N 1
ATOM 1304 C CA . GLY A 1 94 ? 87.753 121.225 102.835 1.00 59.05 94 GLY A CA 1
ATOM 1305 C C . GLY A 1 94 ? 89.182 121.653 102.557 1.00 60.79 94 GLY A C 1
ATOM 1306 O O . GLY A 1 94 ? 89.591 121.831 101.408 1.00 60.83 94 GLY A O 1
ATOM 1310 N N . GLY A 1 95 ? 89.927 121.801 103.642 1.00 61.65 95 GLY A N 1
ATOM 1311 C CA . GLY A 1 95 ? 91.289 122.271 103.563 1.00 62.56 95 GLY A CA 1
ATOM 1312 C C . GLY A 1 95 ? 91.357 123.775 103.716 1.00 62.61 95 GLY A C 1
ATOM 1313 O O . GLY A 1 95 ? 90.421 124.436 104.174 1.00 62.05 95 GLY A O 1
ATOM 1317 N N . ASP A 1 96 ? 92.501 124.322 103.319 1.00 65.42 96 ASP A N 1
ATOM 1318 C CA . ASP A 1 96 ? 92.676 125.762 103.347 1.00 65.61 96 ASP A CA 1
ATOM 1319 C C . ASP A 1 96 ? 91.856 126.413 102.234 1.00 65.38 96 ASP A C 1
ATOM 1320 O O . ASP A 1 96 ? 91.381 125.757 101.302 1.00 67.93 96 ASP A O 1
ATOM 1329 N N . LEU A 1 97 ? 91.693 127.731 102.340 1.00 62.80 97 LEU A N 1
ATOM 1330 C CA . LEU A 1 97 ? 90.903 128.462 101.356 1.00 66.01 97 LEU A CA 1
ATOM 1331 C C . LEU A 1 97 ? 91.677 128.623 100.059 1.00 68.71 97 LEU A C 1
ATOM 1332 O O . LEU A 1 97 ? 91.192 128.250 98.985 1.00 69.13 97 LEU A O 1
ATOM 1348 N N . VAL A 1 98 ? 92.880 129.196 100.134 1.00 68.31 98 VAL A N 1
ATOM 1349 C CA . VAL A 1 98 ? 93.815 128.990 99.053 1.00 69.16 98 VAL A CA 1
ATOM 1350 C C . VAL A 1 98 ? 94.003 127.486 98.878 1.00 72.54 98 VAL A C 1
ATOM 1351 O O . VAL A 1 98 ? 93.631 126.677 99.737 1.00 73.46 98 VAL A O 1
ATOM 1364 N N . ASP A 1 99 ? 94.572 127.109 97.735 1.00 73.97 99 ASP A N 1
ATOM 1365 C CA . ASP A 1 99 ? 94.692 125.719 97.305 1.00 75.39 99 ASP A CA 1
ATOM 1366 C C . ASP A 1 99 ? 93.349 125.140 96.870 1.00 73.06 99 ASP A C 1
ATOM 1367 O O . ASP A 1 99 ? 93.294 123.968 96.481 1.00 74.98 99 ASP A O 1
ATOM 1376 N N . ALA A 1 100 ? 92.268 125.913 96.933 1.00 70.74 100 ALA A N 1
ATOM 1377 C CA . ALA A 1 100 ? 90.966 125.509 96.429 1.00 72.89 100 ALA A CA 1
ATOM 1378 C C . ALA A 1 100 ? 90.592 126.387 95.242 1.00 72.52 100 ALA A C 1
ATOM 1379 O O . ALA A 1 100 ? 90.986 127.555 95.164 1.00 73.66 100 ALA A O 1
ATOM 1386 N N . ASP A 1 101 ? 89.826 125.818 94.318 1.00 69.11 101 ASP A N 1
ATOM 1387 C CA . ASP A 1 101 ? 89.479 126.520 93.093 1.00 70.26 101 ASP A CA 1
ATOM 1388 C C . ASP A 1 101 ? 88.266 127.418 93.305 1.00 69.02 101 ASP A C 1
ATOM 1389 O O . ASP A 1 101 ? 87.403 127.147 94.145 1.00 67.37 101 ASP A O 1
ATOM 1398 N N . THR A 1 102 ? 88.210 128.509 92.559 1.00 67.96 102 THR A N 1
ATOM 1399 C CA . THR A 1 102 ? 86.999 129.299 92.662 1.00 67.11 102 THR A CA 1
ATOM 1400 C C . THR A 1 102 ? 85.775 128.484 92.245 1.00 65.89 102 THR A C 1
ATOM 1401 O O . THR A 1 102 ? 84.663 128.763 92.711 1.00 63.88 102 THR A O 1
ATOM 1412 N N . MET A 1 103 ? 85.969 127.434 91.451 1.00 65.73 103 MET A N 1
ATOM 1413 C CA . MET A 1 103 ? 84.851 126.782 90.776 1.00 67.42 103 MET A CA 1
ATOM 1414 C C . MET A 1 103 ? 84.012 125.941 91.730 1.00 68.03 103 MET A C 1
ATOM 1415 O O . MET A 1 103 ? 82.830 126.210 91.931 1.00 68.62 103 MET A O 1
ATOM 1429 N N . ALA A 1 104 ? 84.609 124.884 92.292 1.00 68.57 104 ALA A N 1
ATOM 1430 C CA . ALA A 1 104 ? 83.853 123.995 93.166 1.00 68.01 104 ALA A CA 1
ATOM 1431 C C . ALA A 1 104 ? 83.094 124.786 94.220 1.00 67.03 104 ALA A C 1
ATOM 1432 O O . ALA A 1 104 ? 81.912 124.538 94.475 1.00 68.38 104 ALA A O 1
ATOM 1439 N N . ILE A 1 105 ? 83.762 125.760 94.813 1.00 65.42 105 ILE A N 1
ATOM 1440 C CA . ILE A 1 105 ? 83.212 126.718 95.764 1.00 64.96 105 ILE A CA 1
ATOM 1441 C C . ILE A 1 105 ? 81.838 127.138 95.259 1.00 65.34 105 ILE A C 1
ATOM 1442 O O . ILE A 1 105 ? 80.814 126.648 95.749 1.00 64.58 105 ILE A O 1
ATOM 1458 N N . ASP A 1 106 ? 81.809 128.028 94.263 1.00 67.21 106 ASP A N 1
ATOM 1459 C CA . ASP A 1 106 ? 80.558 128.446 93.638 1.00 64.60 106 ASP A CA 1
ATOM 1460 C C . ASP A 1 106 ? 79.572 127.292 93.532 1.00 65.23 106 ASP A C 1
ATOM 1461 O O . ASP A 1 106 ? 78.434 127.379 94.006 1.00 66.20 106 ASP A O 1
ATOM 1470 N N . ARG A 1 107 ? 80.006 126.196 92.907 1.00 66.28 107 ARG A N 1
ATOM 1471 C CA . ARG A 1 107 ? 79.136 125.037 92.747 1.00 68.07 107 ARG A CA 1
ATOM 1472 C C . ARG A 1 107 ? 78.616 124.552 94.093 1.00 65.80 107 ARG A C 1
ATOM 1473 O O . ARG A 1 107 ? 77.456 124.138 94.210 1.00 64.10 107 ARG A O 1
ATOM 1494 N N . MET A 1 108 ? 79.458 124.607 95.126 1.00 66.04 108 MET A N 1
ATOM 1495 C CA . MET A 1 108 ? 79.074 124.079 96.430 1.00 65.73 108 MET A CA 1
ATOM 1496 C C . MET A 1 108 ? 78.050 124.981 97.107 1.00 64.64 108 MET A C 1
ATOM 1497 O O . MET A 1 108 ? 76.943 124.544 97.442 1.00 64.51 108 MET A O 1
ATOM 1511 N N . LEU A 1 109 ? 78.410 126.247 97.328 1.00 63.26 109 LEU A N 1
ATOM 1512 C CA . LEU A 1 109 ? 77.491 127.169 97.984 1.00 62.52 109 LEU A CA 1
ATOM 1513 C C . LEU A 1 109 ? 76.155 127.219 97.259 1.00 60.68 109 LEU A C 1
ATOM 1514 O O . LEU A 1 109 ? 75.096 127.263 97.897 1.00 60.12 109 LEU A O 1
ATOM 1530 N N . ASN A 1 110 ? 76.180 127.210 95.926 1.00 61.15 110 ASN A N 1
ATOM 1531 C CA . ASN A 1 110 ? 74.932 127.229 95.173 1.00 62.24 110 ASN A CA 1
ATOM 1532 C C . ASN A 1 110 ? 74.093 125.995 95.475 1.00 62.07 110 ASN A C 1
ATOM 1533 O O . ASN A 1 110 ? 72.871 126.091 95.632 1.00 60.24 110 ASN A O 1
ATOM 1544 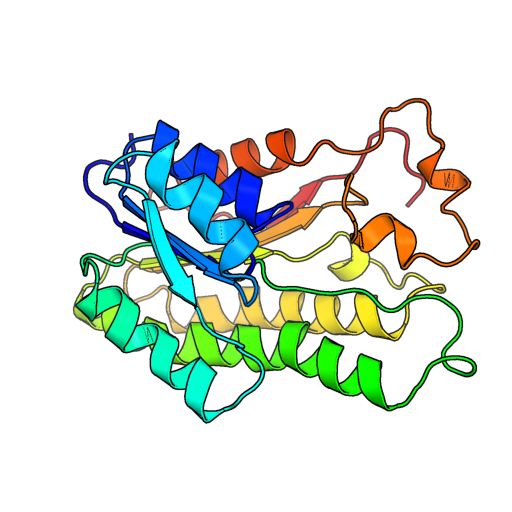N N . LEU A 1 111 ? 74.730 124.826 95.578 1.00 63.68 111 LEU A N 1
ATOM 1545 C CA . LEU A 1 111 ? 73.983 123.607 95.867 1.00 62.78 111 LEU A CA 1
ATOM 1546 C C . LEU A 1 111 ? 73.623 123.507 97.344 1.00 60.88 111 LEU A C 1
ATOM 1547 O O . LEU A 1 111 ? 72.532 123.037 97.687 1.00 60.85 111 LEU A O 1
ATOM 1563 N N . ASN A 1 112 ? 74.525 123.936 98.228 1.00 60.86 112 ASN A N 1
ATOM 1564 C CA . ASN A 1 112 ? 74.294 123.816 99.660 1.00 59.96 112 ASN A CA 1
ATOM 1565 C C . ASN A 1 112 ? 73.447 124.948 100.222 1.00 58.94 112 ASN A C 1
ATOM 1566 O O . ASN A 1 112 ? 72.937 124.818 101.339 1.00 58.26 112 ASN A O 1
ATOM 1577 N N . VAL A 1 113 ? 73.286 126.047 99.485 1.00 61.42 113 VAL A N 1
ATOM 1578 C CA . VAL A 1 113 ? 72.550 127.201 99.990 1.00 59.23 113 VAL A CA 1
ATOM 1579 C C . VAL A 1 113 ? 71.508 127.648 98.973 1.00 58.90 113 VAL A C 1
ATOM 1580 O O . VAL A 1 113 ? 70.302 127.573 99.233 1.00 59.94 113 VAL A O 1
ATOM 1593 N N . ASN A 1 114 ? 71.961 128.124 97.810 1.00 59.37 114 ASN A N 1
ATOM 1594 C CA . ASN A 1 114 ? 71.029 128.632 96.807 1.00 59.73 114 ASN A CA 1
ATOM 1595 C C . ASN A 1 114 ? 69.985 127.582 96.443 1.00 60.14 114 ASN A C 1
ATOM 1596 O O . ASN A 1 114 ? 68.778 127.842 96.503 1.00 61.16 114 ASN A O 1
ATOM 1607 N N . VAL A 1 115 ? 70.433 126.382 96.066 1.00 62.04 115 VAL A N 1
ATOM 1608 C CA . VAL A 1 115 ? 69.504 125.340 95.633 1.00 62.69 115 VAL A CA 1
ATOM 1609 C C . VAL A 1 115 ? 68.534 124.991 96.755 1.00 61.77 115 VAL A C 1
ATOM 1610 O O . VAL A 1 115 ? 67.321 124.882 96.539 1.00 62.45 115 VAL A O 1
ATOM 1623 N N . VAL A 1 116 ? 69.052 124.802 97.970 1.00 59.44 116 VAL A N 1
ATOM 1624 C CA . VAL A 1 116 ? 68.188 124.442 99.092 1.00 59.47 116 VAL A CA 1
ATOM 1625 C C . VAL A 1 116 ? 67.068 125.462 99.241 1.00 61.60 116 VAL A C 1
ATOM 1626 O O . VAL A 1 116 ? 65.887 125.106 99.333 1.00 61.86 116 VAL A O 1
ATOM 1639 N N . MET A 1 117 ? 67.421 126.750 99.260 1.00 60.54 117 MET A N 1
ATOM 1640 C CA . MET A 1 117 ? 66.412 127.793 99.419 1.00 60.72 117 MET A CA 1
ATOM 1641 C C . MET A 1 117 ? 65.400 127.755 98.280 1.00 63.32 117 MET A C 1
ATOM 1642 O O . MET A 1 117 ? 64.187 127.694 98.514 1.00 64.19 117 MET A O 1
ATOM 1656 N N . LYS A 1 118 ? 65.884 127.793 97.036 1.00 63.31 118 LYS A N 1
ATOM 1657 C CA . LYS A 1 118 ? 64.988 127.815 95.884 1.00 63.88 118 LYS A CA 1
ATOM 1658 C C . LYS A 1 118 ? 64.009 126.649 95.927 1.00 64.89 118 LYS A C 1
ATOM 1659 O O . LYS A 1 118 ? 62.808 126.822 95.690 1.00 65.26 118 LYS A O 1
ATOM 1678 N N . ASN A 1 119 ? 64.507 125.449 96.234 1.00 64.93 119 ASN A N 1
ATOM 1679 C CA . ASN A 1 119 ? 63.627 124.293 96.354 1.00 64.50 119 ASN A CA 1
ATOM 1680 C C . ASN A 1 119 ? 62.524 124.555 97.374 1.00 64.90 119 ASN A C 1
ATOM 1681 O O . ASN A 1 119 ? 61.336 124.384 97.079 1.00 65.52 119 ASN A O 1
ATOM 1692 N N . VAL A 1 120 ? 62.899 124.985 98.580 1.00 64.49 120 VAL A N 1
ATOM 1693 C CA . VAL A 1 120 ? 61.897 125.311 99.594 1.00 65.26 120 VAL A CA 1
ATOM 1694 C C . VAL A 1 120 ? 60.946 126.381 99.070 1.00 64.66 120 VAL A C 1
ATOM 1695 O O . VAL A 1 120 ? 59.720 126.254 99.174 1.00 63.78 120 VAL A O 1
ATOM 1708 N N . HIS A 1 121 ? 61.499 127.455 98.501 1.00 64.37 121 HIS A N 1
ATOM 1709 C CA . HIS A 1 121 ? 60.669 128.542 97.993 1.00 65.04 121 HIS A CA 1
ATOM 1710 C C . HIS A 1 121 ? 59.630 128.036 97.000 1.00 65.83 121 HIS A C 1
ATOM 1711 O O . HIS A 1 121 ? 58.486 128.506 96.993 1.00 64.38 121 HIS A O 1
ATOM 1725 N N . ASP A 1 122 ? 60.007 127.071 96.160 1.00 65.98 122 ASP A N 1
ATOM 1726 C CA . ASP A 1 122 ? 59.151 126.653 95.057 1.00 66.21 122 ASP A CA 1
ATOM 1727 C C . ASP A 1 122 ? 58.094 125.630 95.465 1.00 66.91 122 ASP A C 1
ATOM 1728 O O . ASP A 1 122 ? 57.077 125.513 94.775 1.00 67.85 122 ASP A O 1
ATOM 1737 N N . VAL A 1 123 ? 58.292 124.900 96.568 1.00 66.58 123 VAL A N 1
ATOM 1738 C CA . VAL A 1 123 ? 57.347 123.865 96.985 1.00 66.84 123 VAL A CA 1
ATOM 1739 C C . VAL A 1 123 ? 56.396 124.345 98.071 1.00 63.47 123 VAL A C 1
ATOM 1740 O O . VAL A 1 123 ? 55.470 123.612 98.442 1.00 63.20 123 VAL A O 1
ATOM 1753 N N . LEU A 1 124 ? 56.590 125.549 98.591 1.00 63.66 124 LEU A N 1
ATOM 1754 C CA . LEU A 1 124 ? 55.827 125.998 99.745 1.00 62.20 124 LEU A CA 1
ATOM 1755 C C . LEU A 1 124 ? 54.402 126.370 99.347 1.00 62.39 124 LEU A C 1
ATOM 1756 O O . LEU A 1 124 ? 53.454 125.973 100.035 1.00 64.02 124 LEU A O 1
ATOM 1772 N N . PRO A 1 125 ? 54.201 127.129 98.256 1.00 61.57 125 PRO A N 1
ATOM 1773 C CA . PRO A 1 125 ? 52.832 127.453 97.830 1.00 59.91 125 PRO A CA 1
ATOM 1774 C C . PRO A 1 125 ? 51.880 126.267 97.875 1.00 62.14 125 PRO A C 1
ATOM 1775 O O . PRO A 1 125 ? 50.747 126.396 98.349 1.00 62.96 125 PRO A O 1
ATOM 1786 N N . HIS A 1 126 ? 52.326 125.106 97.389 1.00 62.91 126 HIS A N 1
ATOM 1787 C CA . HIS A 1 126 ? 51.485 123.913 97.432 1.00 63.85 126 HIS A CA 1
ATOM 1788 C C . HIS A 1 126 ? 51.030 123.619 98.855 1.00 64.85 126 HIS A C 1
ATOM 1789 O O . HIS A 1 126 ? 49.840 123.408 99.110 1.00 68.45 126 HIS A O 1
ATOM 1803 N N . MET A 1 127 ? 51.973 123.593 99.797 1.00 64.36 127 MET A N 1
ATOM 1804 C CA . MET A 1 127 ? 51.641 123.204 101.161 1.00 65.99 127 MET A CA 1
ATOM 1805 C C . MET A 1 127 ? 50.738 124.229 101.833 1.00 67.08 127 MET A C 1
ATOM 1806 O O . MET A 1 127 ? 49.943 123.871 102.709 1.00 70.46 127 MET A O 1
ATOM 1820 N N . ILE A 1 128 ? 50.837 125.500 101.438 1.00 65.50 128 ILE A N 1
ATOM 1821 C CA . ILE A 1 128 ? 50.034 126.536 102.080 1.00 67.11 128 ILE A CA 1
ATOM 1822 C C . ILE A 1 128 ? 48.573 126.415 101.663 1.00 68.44 128 ILE A C 1
ATOM 1823 O O . ILE A 1 128 ? 47.666 126.561 102.491 1.00 71.04 128 ILE A O 1
ATOM 1839 N N . GLU A 1 129 ? 48.318 126.152 100.379 1.00 68.56 129 GLU A N 1
ATOM 1840 C CA . GLU A 1 129 ? 46.964 125.823 99.944 1.00 69.35 129 GLU A CA 1
ATOM 1841 C C . GLU A 1 129 ? 46.481 124.545 100.619 1.00 69.29 129 GLU A C 1
ATOM 1842 O O . GLU A 1 129 ? 45.393 124.505 101.205 1.00 70.65 129 GLU A O 1
ATOM 1854 N N . ARG A 1 130 ? 47.287 123.486 100.545 1.00 68.71 130 ARG A N 1
ATOM 1855 C CA . ARG A 1 130 ? 46.896 122.188 101.079 1.00 68.39 130 ARG A CA 1
ATOM 1856 C C . ARG A 1 130 ? 46.872 122.157 102.602 1.00 68.45 130 ARG A C 1
ATOM 1857 O O . ARG A 1 130 ? 46.238 121.264 103.174 1.00 65.47 130 ARG A O 1
ATOM 1878 N N . ARG A 1 131 ? 47.547 123.102 103.257 1.00 69.50 131 ARG A N 1
ATOM 1879 C CA . ARG A 1 131 ? 47.752 123.116 104.704 1.00 71.33 131 ARG A CA 1
ATOM 1880 C C . ARG A 1 131 ? 48.956 122.262 105.085 1.00 69.91 131 ARG A C 1
ATOM 1881 O O . ARG A 1 131 ? 50.088 122.755 105.097 1.00 71.73 131 ARG A O 1
ATOM 1902 N N . THR A 1 132 ? 48.727 120.987 105.395 1.00 70.22 132 THR A N 1
ATOM 1903 C CA . THR A 1 132 ? 49.781 120.145 105.949 1.00 67.29 132 THR A CA 1
ATOM 1904 C C . THR A 1 132 ? 51.008 120.140 105.049 1.00 68.09 132 THR A C 1
ATOM 1905 O O . THR A 1 132 ? 50.915 119.882 103.845 1.00 69.61 132 THR A O 1
ATOM 1916 N N . GLY A 1 133 ? 52.161 120.434 105.645 1.00 64.58 133 GLY A N 1
ATOM 1917 C CA . GLY A 1 133 ? 53.431 120.329 104.955 1.00 60.45 133 GLY A CA 1
ATOM 1918 C C . GLY A 1 133 ? 54.513 119.937 105.937 1.00 58.02 133 GLY A C 1
ATOM 1919 O O . GLY A 1 133 ? 54.399 120.172 107.145 1.00 56.64 133 GLY A O 1
ATOM 1923 N N . ASP A 1 134 ? 55.565 119.320 105.405 1.00 59.52 134 ASP A N 1
ATOM 1924 C CA . ASP A 1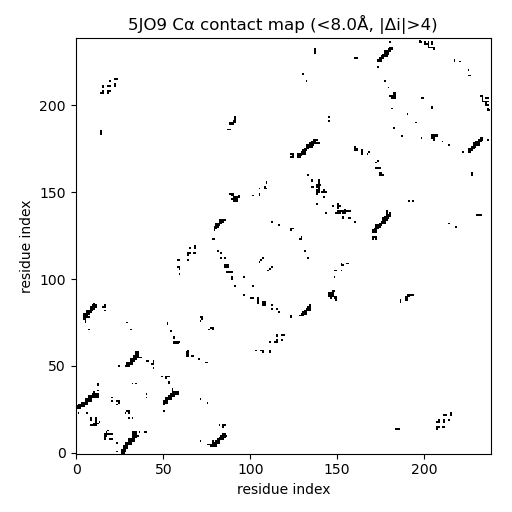 134 ? 56.712 118.915 106.209 1.00 55.91 134 ASP A CA 1
ATOM 1925 C C . ASP A 1 134 ? 57.979 119.118 105.398 1.00 56.59 134 ASP A C 1
ATOM 1926 O O . ASP A 1 134 ? 58.041 118.725 104.230 1.00 58.18 134 ASP A O 1
ATOM 1935 N N . ILE A 1 135 ? 58.983 119.735 106.015 1.00 56.57 135 ILE A N 1
ATOM 1936 C CA . ILE A 1 135 ? 60.246 120.029 105.348 1.00 57.81 135 ILE A CA 1
ATOM 1937 C C . ILE A 1 135 ? 61.383 119.684 106.297 1.00 58.23 135 ILE A C 1
ATOM 1938 O O . ILE A 1 135 ? 61.365 120.079 107.468 1.00 56.16 135 ILE A O 1
ATOM 1954 N N . ILE A 1 136 ? 62.368 118.948 105.790 1.00 60.35 136 ILE A N 1
ATOM 1955 C CA . ILE A 1 136 ? 63.566 118.592 106.539 1.00 59.10 136 ILE A CA 1
ATOM 1956 C C . ILE A 1 136 ? 64.770 118.925 105.671 1.00 59.68 136 ILE A C 1
ATOM 1957 O O . ILE A 1 136 ? 64.838 118.507 104.510 1.00 59.12 136 ILE A O 1
ATOM 1973 N N . VAL A 1 137 ? 65.708 119.686 106.224 1.00 59.60 137 VAL A N 1
ATOM 1974 C CA . VAL A 1 137 ? 66.941 120.046 105.537 1.00 59.96 137 VAL A CA 1
ATOM 1975 C C . VAL A 1 137 ? 68.084 119.272 106.175 1.00 61.32 137 VAL A C 1
ATOM 1976 O O . VAL A 1 137 ? 68.142 119.124 107.401 1.00 60.49 137 VAL A O 1
ATOM 1989 N N . THR A 1 138 ? 68.991 118.773 105.344 1.00 61.53 138 THR A N 1
ATOM 1990 C CA . THR A 1 138 ? 70.174 118.079 105.841 1.00 60.35 138 THR A CA 1
ATOM 1991 C C . THR A 1 138 ? 71.230 119.126 106.165 1.00 58.39 138 THR A C 1
ATOM 1992 O O . THR A 1 138 ? 71.871 119.679 105.269 1.00 59.50 138 THR A O 1
ATOM 2003 N N . SER A 1 139 ? 71.403 119.409 107.454 1.00 56.74 139 SER A N 1
ATOM 2004 C CA . SER A 1 139 ? 72.443 120.323 107.905 1.00 56.47 139 SER A CA 1
ATOM 2005 C C . SER A 1 139 ? 73.687 119.530 108.285 1.00 57.67 139 SER A C 1
ATOM 2006 O O . SER A 1 139 ? 73.973 118.491 107.681 1.00 57.85 139 SER A O 1
ATOM 2014 N N . SER A 1 140 ? 74.433 120.002 109.279 1.00 56.43 140 SER A N 1
ATOM 2015 C CA . SER A 1 140 ? 75.615 119.283 109.729 1.00 54.78 140 SER A CA 1
ATOM 2016 C C . SER A 1 140 ? 76.021 119.791 111.101 1.00 54.47 140 SER A C 1
ATOM 2017 O O . SER A 1 140 ? 75.585 120.855 111.548 1.00 55.43 140 SER A O 1
ATOM 2025 N N . LEU A 1 141 ? 76.867 119.000 111.763 1.00 52.48 141 LEU A N 1
ATOM 2026 C CA . LEU A 1 141 ? 77.508 119.454 112.991 1.00 52.17 141 LEU A CA 1
ATOM 2027 C C . LEU A 1 141 ? 78.256 120.761 112.769 1.00 50.63 141 LEU A C 1
ATOM 2028 O O . LEU A 1 141 ? 78.370 121.576 113.691 1.00 49.20 141 LEU A O 1
ATOM 2044 N N . ALA A 1 142 ? 78.760 120.982 111.552 1.00 50.70 142 ALA A N 1
ATOM 2045 C CA . ALA A 1 142 ? 79.454 122.225 111.239 1.00 49.42 142 ALA A CA 1
ATOM 2046 C C . ALA A 1 142 ? 78.533 123.435 111.321 1.00 50.92 142 ALA A C 1
ATOM 2047 O O . ALA A 1 142 ? 79.022 124.570 111.376 1.00 50.17 142 ALA A O 1
ATOM 2054 N N . ALA A 1 143 ? 77.213 123.222 111.324 1.00 51.20 143 ALA A N 1
ATOM 2055 C CA . ALA A 1 143 ? 76.275 124.322 111.514 1.00 51.62 143 ALA A CA 1
ATOM 2056 C C . ALA A 1 143 ? 76.366 124.922 112.910 1.00 50.70 143 ALA A C 1
ATOM 2057 O O . ALA A 1 143 ? 75.897 126.046 113.119 1.00 50.92 143 ALA A O 1
ATOM 2064 N N . HIS A 1 144 ? 76.954 124.200 113.865 1.00 50.33 144 HIS A N 1
ATOM 2065 C CA . HIS A 1 144 ? 77.051 124.653 115.247 1.00 49.20 144 HIS A CA 1
ATOM 2066 C C . HIS A 1 144 ? 78.494 124.674 115.742 1.00 49.18 144 HIS A C 1
ATOM 2067 O O . HIS A 1 144 ? 78.733 124.595 116.951 1.00 48.86 144 HIS A O 1
ATOM 2081 N N . PHE A 1 145 ? 79.464 124.778 114.830 1.00 48.23 145 PHE A N 1
ATOM 2082 C CA . PHE A 1 145 ? 80.865 124.849 115.204 1.00 46.31 145 PHE A CA 1
ATOM 2083 C C . PHE A 1 145 ? 81.622 125.548 114.086 1.00 46.08 145 PHE A C 1
ATOM 2084 O O . PHE A 1 145 ? 81.308 125.328 112.908 1.00 45.72 145 PHE A O 1
ATOM 2101 N N . PRO A 1 146 ? 82.641 126.433 114.425 1.00 47.02 146 PRO A N 1
ATOM 2102 C CA . PRO A 1 146 ? 83.509 127.026 113.383 1.00 47.81 146 PRO A CA 1
ATOM 2103 C C . PRO A 1 146 ? 84.715 126.142 113.076 1.00 48.92 146 PRO A C 1
ATOM 2104 O O . PRO A 1 146 ? 85.863 126.426 113.445 1.00 52.01 146 PRO A O 1
ATOM 2115 N N . THR A 1 147 ? 84.454 125.039 112.387 1.00 49.59 147 THR A N 1
ATOM 2116 C CA . THR A 1 147 ? 85.493 124.071 112.064 1.00 51.51 147 THR A CA 1
ATOM 2117 C C . THR A 1 147 ? 86.602 124.742 111.255 1.00 52.45 147 THR A C 1
ATOM 2118 O O . THR A 1 147 ? 86.347 125.188 110.126 1.00 51.67 147 THR A O 1
ATOM 2129 N N . PRO A 1 148 ? 87.830 124.834 111.775 1.00 54.17 148 PRO A N 1
ATOM 2130 C CA . PRO A 1 148 ? 88.878 125.573 111.047 1.00 54.03 148 PRO A CA 1
ATOM 2131 C C . PRO A 1 148 ? 89.262 124.974 109.700 1.00 55.14 148 PRO A C 1
ATOM 2132 O O . PRO A 1 148 ? 89.781 125.712 108.852 1.00 54.28 148 PRO A O 1
ATOM 2143 N N . TRP A 1 149 ? 89.026 123.681 109.460 1.00 57.20 149 TRP A N 1
ATOM 2144 C CA . TRP A 1 149 ? 89.544 123.028 108.261 1.00 59.66 149 TRP A CA 1
ATOM 2145 C C . TRP A 1 149 ? 88.535 122.943 107.121 1.00 59.72 149 TRP A C 1
ATOM 2146 O O . TRP A 1 149 ? 88.872 122.414 106.058 1.00 60.27 149 TRP A O 1
ATOM 2167 N N . GLU A 1 150 ? 87.318 123.452 107.299 1.00 59.94 150 GLU A N 1
ATOM 2168 C CA . GLU A 1 150 ? 86.322 123.495 106.226 1.00 59.72 150 GLU A CA 1
ATOM 2169 C C . GLU A 1 150 ? 85.612 124.842 106.278 1.00 56.20 150 GLU A C 1
ATOM 2170 O O . GLU A 1 150 ? 84.443 124.940 106.667 1.00 54.93 150 GLU A O 1
ATOM 2182 N N . PRO A 1 151 ? 86.305 125.914 105.877 1.00 55.65 151 PRO A N 1
ATOM 2183 C CA . PRO A 1 151 ? 85.695 127.254 105.957 1.00 55.00 151 PRO A CA 1
ATOM 2184 C C . PRO A 1 151 ? 84.496 127.424 105.046 1.00 54.44 151 PRO A C 1
ATOM 2185 O O . PRO A 1 151 ? 83.510 128.067 105.427 1.00 52.62 151 PRO A O 1
ATOM 2196 N N . VAL A 1 152 ? 84.566 126.872 103.836 1.00 55.40 152 VAL A N 1
ATOM 2197 C CA . VAL A 1 152 ? 83.495 127.048 102.865 1.00 53.66 152 VAL A CA 1
ATOM 2198 C C . VAL A 1 152 ? 82.304 126.162 103.201 1.00 54.28 152 VAL A C 1
ATOM 2199 O O . VAL A 1 152 ? 81.155 126.534 102.935 1.00 55.03 152 VAL A O 1
ATOM 2212 N N . TYR A 1 153 ? 82.547 124.991 103.793 1.00 54.24 153 TYR A N 1
ATOM 2213 C CA . TYR A 1 153 ? 81.465 124.060 104.097 1.00 54.10 153 TYR A CA 1
ATOM 2214 C C . TYR A 1 153 ? 80.708 124.475 105.353 1.00 53.04 153 TYR A C 1
ATOM 2215 O O . TYR A 1 153 ? 79.474 124.539 105.351 1.00 51.93 153 TYR A O 1
ATOM 2233 N N . ALA A 1 154 ? 81.433 124.757 106.436 1.00 53.66 154 ALA A N 1
ATOM 2234 C CA . ALA A 1 154 ? 80.779 125.131 107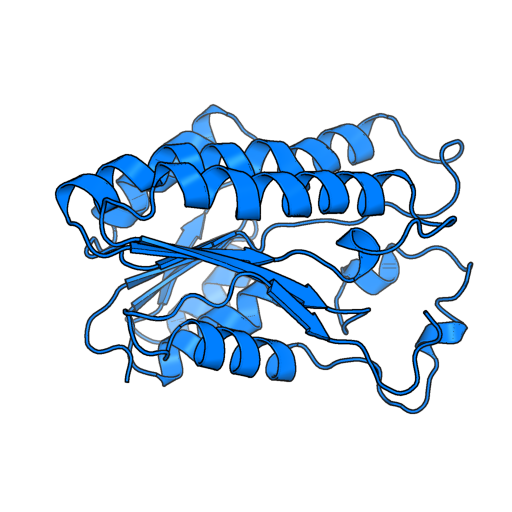.685 1.00 51.53 154 ALA A CA 1
ATOM 2235 C C . ALA A 1 154 ? 79.920 126.374 107.499 1.00 51.75 154 ALA A C 1
ATOM 2236 O O . ALA A 1 154 ? 78.772 126.425 107.957 1.00 53.58 154 ALA A O 1
ATOM 2243 N N . SER A 1 155 ? 80.461 127.390 106.823 1.00 53.09 155 SER A N 1
ATOM 2244 C CA . SER A 1 155 ? 79.719 128.629 106.626 1.00 51.15 155 SER A CA 1
ATOM 2245 C C . SER A 1 155 ? 78.383 128.365 105.944 1.00 52.04 155 SER A C 1
ATOM 2246 O O . SER A 1 155 ? 77.354 128.928 106.336 1.00 51.78 155 SER A O 1
ATOM 2254 N N . SER A 1 156 ? 78.378 127.509 104.920 1.00 51.38 156 SER A N 1
ATOM 2255 C CA . SER A 1 156 ? 77.125 127.171 104.254 1.00 51.80 156 SER A CA 1
ATOM 2256 C C . SER A 1 156 ? 76.128 126.580 105.239 1.00 51.01 156 SER A C 1
ATOM 2257 O O . SER A 1 156 ? 74.924 126.843 105.150 1.00 52.78 156 SER A O 1
ATOM 2265 N N . LYS A 1 157 ? 76.612 125.782 106.191 1.00 52.84 157 LYS A N 1
ATOM 2266 C CA . LYS A 1 157 ? 75.716 125.166 107.164 1.00 52.51 157 LYS A CA 1
ATOM 2267 C C . LYS A 1 157 ? 75.243 126.169 108.206 1.00 51.33 157 LYS A C 1
ATOM 2268 O O . LYS A 1 157 ? 74.129 126.039 108.727 1.00 52.44 157 LYS A O 1
ATOM 2287 N N . TRP A 1 158 ? 76.062 127.174 108.524 1.00 51.27 158 TRP A N 1
ATOM 2288 C CA . TRP A 1 158 ? 75.589 128.251 109.385 1.00 51.74 158 TRP A CA 1
ATOM 2289 C C . TRP A 1 158 ? 74.431 128.991 108.732 1.00 51.38 158 TRP A C 1
ATOM 2290 O O . TRP A 1 158 ? 73.450 129.339 109.399 1.00 51.18 158 TRP A O 1
ATOM 2311 N N . ALA A 1 159 ? 74.527 129.238 107.424 1.00 51.27 159 ALA A N 1
ATOM 2312 C CA . ALA A 1 159 ? 73.401 129.810 106.694 1.00 50.73 159 ALA A CA 1
ATOM 2313 C C . ALA A 1 159 ? 72.172 128.917 106.803 1.00 49.46 159 ALA A C 1
ATOM 2314 O O . ALA A 1 159 ? 71.054 129.406 107.005 1.00 50.15 159 ALA A O 1
ATOM 2321 N N . ILE A 1 160 ? 72.361 127.602 106.676 1.00 50.35 160 ILE A N 1
ATOM 2322 C CA . ILE A 1 160 ? 71.239 126.675 106.799 1.00 49.90 160 ILE A CA 1
ATOM 2323 C C . ILE A 1 160 ? 70.621 126.770 108.187 1.00 50.29 160 ILE A C 1
ATOM 2324 O O . ILE A 1 160 ? 69.394 126.761 108.336 1.00 50.09 160 ILE A O 1
ATOM 2340 N N . ASN A 1 161 ? 71.453 126.863 109.226 1.00 52.30 161 ASN A N 1
ATOM 2341 C CA . ASN A 1 161 ? 70.921 126.952 110.582 1.00 51.80 161 ASN A CA 1
ATOM 2342 C C . ASN A 1 161 ? 69.966 128.132 110.711 1.00 51.12 161 ASN A C 1
ATOM 2343 O O . ASN A 1 161 ? 68.823 127.975 111.157 1.00 51.01 161 ASN A O 1
ATOM 2354 N N . CYS A 1 162 ? 70.416 129.325 110.314 1.00 52.14 162 CYS A N 1
ATOM 2355 C CA . CYS A 1 162 ? 69.546 130.496 110.336 1.00 49.22 162 CYS A CA 1
ATOM 2356 C C . CYS A 1 162 ? 68.308 130.267 109.481 1.00 49.41 162 CYS A C 1
ATOM 2357 O O . CYS A 1 162 ? 67.174 130.392 109.957 1.00 50.57 162 CYS A O 1
ATOM 2365 N N . PHE A 1 163 ? 68.518 129.920 108.210 1.00 50.28 163 PHE A N 1
ATOM 2366 C CA . PHE A 1 163 ? 67.421 129.822 107.254 1.00 49.03 163 PHE A CA 1
ATOM 2367 C C . PHE A 1 163 ? 66.283 128.960 107.784 1.00 51.33 163 PHE A C 1
ATOM 2368 O O . PHE A 1 163 ? 65.110 129.329 107.666 1.00 53.33 163 PHE A O 1
ATOM 2385 N N . VAL A 1 164 ? 66.610 127.815 108.383 1.00 52.68 164 VAL A N 1
ATOM 2386 C CA . VAL A 1 164 ? 65.582 126.858 108.784 1.00 51.68 164 VAL A CA 1
ATOM 2387 C C . VAL A 1 164 ? 64.720 127.435 109.902 1.00 52.59 164 VAL A C 1
ATOM 2388 O O . VAL A 1 164 ? 63.491 127.503 109.790 1.00 55.05 164 VAL A O 1
ATOM 2401 N N . GLN A 1 165 ? 65.349 127.849 111.004 1.00 52.59 165 GLN A N 1
ATOM 2402 C CA . GLN A 1 165 ? 64.570 128.326 112.141 1.00 53.32 165 GLN A CA 1
ATOM 2403 C C . GLN A 1 165 ? 63.864 129.638 111.830 1.00 53.68 165 GLN A C 1
ATOM 2404 O O . GLN A 1 165 ? 62.813 129.928 112.414 1.00 54.05 165 GLN A O 1
ATOM 2418 N N . THR A 1 166 ? 64.417 130.439 110.920 1.00 52.54 166 THR A N 1
ATOM 2419 C CA . THR A 1 166 ? 63.805 131.723 110.606 1.00 52.70 166 THR A CA 1
ATOM 2420 C C . THR A 1 166 ? 62.653 131.563 109.619 1.00 52.40 166 THR A C 1
ATOM 2421 O O . THR A 1 166 ? 61.631 132.246 109.742 1.00 53.97 166 THR A O 1
ATOM 2432 N N . VAL A 1 167 ? 62.786 130.657 108.647 1.00 53.69 167 VAL A N 1
ATOM 2433 C CA . VAL A 1 167 ? 61.729 130.485 107.654 1.00 55.76 167 VAL A CA 1
ATOM 2434 C C . VAL A 1 167 ? 60.496 129.858 108.289 1.00 56.65 167 VAL A C 1
ATOM 2435 O O . VAL A 1 167 ? 59.361 130.191 107.930 1.00 58.83 167 VAL A O 1
ATOM 2448 N N . ARG A 1 168 ? 60.691 128.936 109.235 1.00 55.10 168 ARG A N 1
ATOM 2449 C CA . ARG A 1 168 ? 59.544 128.286 109.857 1.00 56.16 168 ARG A CA 1
ATOM 2450 C C . ARG A 1 168 ? 58.700 129.267 110.656 1.00 57.46 168 ARG A C 1
ATOM 2451 O O . ARG A 1 168 ? 57.513 129.008 110.875 1.00 59.22 168 ARG A O 1
ATOM 2472 N N . ARG A 1 169 ? 59.284 130.384 111.096 1.00 56.75 169 ARG A N 1
ATOM 2473 C CA . ARG A 1 169 ? 58.529 131.371 111.857 1.00 57.75 169 ARG A CA 1
ATOM 2474 C C . ARG A 1 169 ? 57.478 132.078 111.012 1.00 60.04 169 ARG A C 1
ATOM 2475 O O . ARG A 1 169 ? 56.546 132.665 111.572 1.00 60.62 169 ARG A O 1
ATOM 2496 N N . GLN A 1 170 ? 57.604 132.038 109.685 1.00 58.70 170 GLN A N 1
ATOM 2497 C CA . GLN A 1 170 ? 56.679 132.720 108.790 1.00 59.06 170 GLN A CA 1
ATOM 2498 C C . GLN A 1 170 ? 55.856 131.743 107.959 1.00 59.61 170 GLN A C 1
ATOM 2499 O O . GLN A 1 170 ? 55.343 132.114 106.898 1.00 60.17 170 GLN A O 1
ATOM 2513 N N . VAL A 1 171 ? 55.715 130.501 108.422 1.00 60.65 171 VAL A N 1
ATOM 2514 C CA . VAL A 1 171 ? 54.995 129.481 107.669 1.00 59.96 171 VAL A CA 1
ATOM 2515 C C . VAL A 1 171 ? 54.167 128.605 108.602 1.00 60.96 171 VAL A C 1
ATOM 2516 O O . VAL A 1 171 ? 53.184 127.988 108.176 1.00 62.24 171 VAL A O 1
ATOM 2529 N N . PHE A 1 172 ? 54.548 128.539 109.8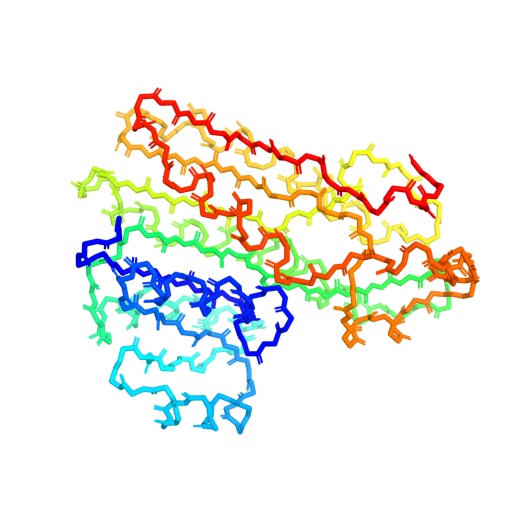80 1.00 61.21 172 PHE A N 1
ATOM 2530 C CA . PHE A 1 172 ? 53.899 127.598 110.787 1.00 61.52 172 PHE A CA 1
ATOM 2531 C C . PHE A 1 172 ? 52.410 127.880 110.951 1.00 63.91 172 PHE A C 1
ATOM 2532 O O . PHE A 1 172 ? 51.664 126.978 111.349 1.00 64.46 172 PHE A O 1
ATOM 2549 N N . LYS A 1 173 ? 51.955 129.099 110.649 1.00 64.92 173 LYS A N 1
ATOM 2550 C CA . LYS A 1 173 ? 50.530 129.399 110.733 1.00 65.34 173 LYS A CA 1
ATOM 2551 C C . LYS A 1 173 ? 49.716 128.654 109.685 1.00 65.17 173 LYS A C 1
ATOM 2552 O O . LYS A 1 173 ? 48.483 128.657 109.769 1.00 67.29 173 LYS A O 1
ATOM 2571 N N . HIS A 1 174 ? 50.368 128.021 108.710 1.00 63.96 174 HIS A N 1
ATOM 2572 C CA . HIS A 1 174 ? 49.686 127.293 107.648 1.00 64.72 174 HIS A CA 1
ATOM 2573 C C . HIS A 1 174 ? 49.781 125.781 107.832 1.00 63.98 174 HIS A C 1
ATOM 2574 O O . HIS A 1 174 ? 49.614 125.031 106.865 1.00 65.01 174 HIS A O 1
ATOM 2588 N N . GLY A 1 175 ? 50.044 125.322 109.052 1.00 62.58 175 GLY A N 1
ATOM 2589 C CA . GLY A 1 175 ? 50.114 123.897 109.330 1.00 62.95 175 GLY A CA 1
ATOM 2590 C C . GLY A 1 175 ? 51.329 123.209 108.742 1.00 60.71 175 GLY A C 1
ATOM 2591 O O . GLY A 1 175 ? 51.204 122.111 108.185 1.00 61.06 175 GLY A O 1
ATOM 2595 N N . ILE A 1 176 ? 52.504 123.820 108.862 1.00 60.27 176 ILE A N 1
ATOM 2596 C CA . ILE A 1 176 ? 53.724 123.293 108.266 1.00 57.76 176 ILE A CA 1
ATOM 2597 C C . ILE A 1 176 ? 54.779 123.133 109.350 1.00 54.48 176 ILE A C 1
ATOM 2598 O O . ILE A 1 176 ? 54.838 123.906 110.312 1.00 54.75 176 ILE A O 1
ATOM 2614 N N . ARG A 1 177 ? 55.618 122.114 109.185 1.00 53.71 177 ARG A N 1
ATOM 2615 C CA . ARG A 1 177 ? 56.739 121.865 110.077 1.00 53.02 177 ARG A CA 1
ATOM 2616 C C . ARG A 1 177 ? 58.037 121.915 109.287 1.00 51.82 177 ARG A C 1
ATOM 2617 O O . ARG A 1 177 ? 58.124 121.376 108.179 1.00 51.77 177 ARG A O 1
ATOM 2638 N N . VAL A 1 178 ? 59.039 122.573 109.860 1.00 50.45 178 VAL A N 1
ATOM 2639 C CA . VAL A 1 178 ? 60.343 122.726 109.234 1.00 52.04 178 VAL A CA 1
ATOM 2640 C C . VAL A 1 178 ? 61.411 122.404 110.270 1.00 52.11 178 VAL A C 1
ATOM 2641 O O . VAL A 1 178 ? 61.290 122.781 111.440 1.00 53.23 178 VAL A O 1
ATOM 2654 N N . GLY A 1 179 ? 62.450 121.697 109.839 1.00 52.16 179 GLY A N 1
ATOM 2655 C CA . GLY A 1 179 ? 63.534 121.325 110.726 1.00 54.09 179 GLY A CA 1
ATOM 2656 C C . GLY A 1 179 ? 64.723 120.862 109.916 1.00 54.84 179 GLY A C 1
ATOM 2657 O O . GLY A 1 179 ? 64.711 120.884 108.684 1.00 55.63 179 GLY A O 1
ATOM 2661 N N . SER A 1 180 ? 65.763 120.438 110.629 1.00 54.88 180 SER A N 1
ATOM 2662 C CA . SER A 1 180 ? 66.965 119.949 109.974 1.00 56.12 180 SER A CA 1
ATOM 2663 C C . SER A 1 180 ? 67.635 118.908 110.860 1.00 55.49 180 SER A C 1
ATOM 2664 O O . SER A 1 180 ? 67.283 118.729 112.028 1.00 54.39 180 SER A O 1
ATOM 2672 N N . ILE A 1 181 ? 68.609 118.214 110.277 1.00 56.45 181 ILE A N 1
ATOM 2673 C CA . ILE A 1 181 ? 69.447 117.254 110.983 1.00 57.05 181 ILE A CA 1
ATOM 2674 C C . ILE A 1 181 ? 70.889 117.721 110.855 1.00 56.10 181 ILE A C 1
ATOM 2675 O O . ILE A 1 181 ? 71.346 118.042 109.752 1.00 56.87 181 ILE A O 1
ATOM 2691 N N . SER A 1 182 ? 71.602 117.763 111.982 1.00 55.68 182 SER A N 1
ATOM 2692 C CA . SER A 1 182 ? 72.977 118.255 112.040 1.00 56.08 182 SER A CA 1
ATOM 2693 C C . SER A 1 182 ? 73.884 117.106 112.467 1.00 57.59 182 SER A C 1
ATOM 2694 O O . SER A 1 182 ? 74.294 117.028 113.635 1.00 57.63 182 SER A O 1
ATOM 2702 N N . PRO A 1 183 ? 74.210 116.193 111.555 1.00 56.72 183 PRO A N 1
ATOM 2703 C CA . PRO A 1 183 ? 75.057 115.053 111.913 1.00 58.13 183 PRO A CA 1
ATOM 2704 C C . PRO A 1 183 ? 76.544 115.341 111.777 1.00 57.98 183 PRO A C 1
ATOM 2705 O O . PRO A 1 183 ? 76.983 116.148 110.956 1.00 58.34 183 PRO A O 1
ATOM 2716 N N . GLY A 1 184 ? 77.325 114.648 112.605 1.00 59.71 184 GLY A N 1
ATOM 2717 C CA . GLY A 1 184 ? 78.763 114.667 112.491 1.00 59.52 184 GLY A CA 1
ATOM 2718 C C . GLY A 1 184 ? 79.198 114.007 111.198 1.00 60.67 184 GLY A C 1
ATOM 2719 O O . GLY A 1 184 ? 78.422 113.908 110.243 1.00 60.91 184 GLY A O 1
ATOM 2723 N N . PRO A 1 185 ? 80.443 113.537 111.134 1.00 59.60 185 PRO A N 1
ATOM 2724 C CA . PRO A 1 185 ? 80.891 112.843 109.922 1.00 60.77 185 PRO A CA 1
ATOM 2725 C C . PRO A 1 185 ? 80.189 111.505 109.765 1.00 61.03 185 PRO A C 1
ATOM 2726 O O . PRO A 1 185 ? 79.937 110.791 110.739 1.00 60.80 185 PRO A O 1
ATOM 2737 N N . VAL A 1 186 ? 79.872 111.171 108.517 1.00 60.77 186 VAL A N 1
ATOM 2738 C CA . VAL A 1 186 ? 79.164 109.943 108.196 1.00 63.10 186 VAL A CA 1
ATOM 2739 C C . VAL A 1 186 ? 79.831 109.308 106.984 1.00 62.92 186 VAL A C 1
ATOM 2740 O O . VAL A 1 186 ? 80.335 109.999 106.093 1.00 64.00 186 VAL A O 1
ATOM 2753 N N . VAL A 1 187 ? 79.844 107.977 106.970 1.00 61.76 187 VAL A N 1
ATOM 2754 C CA . VAL A 1 187 ? 80.357 107.211 105.841 1.00 62.07 187 VAL A CA 1
ATOM 2755 C C . VAL A 1 187 ? 79.724 107.744 104.562 1.00 63.79 187 VAL A C 1
ATOM 2756 O O . VAL A 1 187 ? 78.496 107.768 104.424 1.00 67.10 187 VAL A O 1
ATOM 2769 N N . SER A 1 188 ? 80.555 108.194 103.627 1.00 61.27 188 SER A N 1
ATOM 2770 C CA . SER A 1 188 ? 80.044 108.742 102.380 1.00 60.99 188 SER A CA 1
ATOM 2771 C C . SER A 1 188 ? 81.193 108.884 101.398 1.00 61.09 188 SER A C 1
ATOM 2772 O O . SER A 1 188 ? 82.348 109.055 101.798 1.00 62.23 188 SER A O 1
ATOM 2780 N N . ALA A 1 189 ? 80.861 108.810 100.107 1.00 59.66 189 ALA A N 1
ATOM 2781 C CA . ALA A 1 189 ? 81.846 109.114 99.076 1.00 59.56 189 ALA A CA 1
ATOM 2782 C C . ALA A 1 189 ? 82.454 110.491 99.295 1.00 59.93 189 ALA A C 1
ATOM 2783 O O . ALA A 1 189 ? 83.583 110.752 98.864 1.00 60.16 189 ALA A O 1
ATOM 2790 N N . LEU A 1 190 ? 81.720 111.382 99.964 1.00 61.69 190 LEU A N 1
ATOM 2791 C CA . LEU A 1 190 ? 82.244 112.690 100.328 1.00 63.46 190 LEU A CA 1
ATOM 2792 C C . LEU A 1 190 ? 83.410 112.602 101.299 1.00 63.59 190 LEU A C 1
ATOM 2793 O O . LEU A 1 190 ? 84.080 113.615 101.527 1.00 63.90 190 LEU A O 1
ATOM 2809 N N . LEU A 1 191 ? 83.667 111.430 101.881 1.00 62.80 191 LEU A N 1
ATOM 2810 C CA . LEU A 1 191 ? 84.800 111.306 102.786 1.00 62.16 191 LEU A CA 1
ATOM 2811 C C . LEU A 1 191 ? 86.122 111.440 102.045 1.00 63.45 191 LEU A C 1
ATOM 2812 O O . LEU A 1 191 ? 87.132 111.800 102.659 1.00 63.76 191 LEU A O 1
ATOM 2828 N N . ALA A 1 192 ? 86.134 111.168 100.738 1.00 64.48 192 ALA A N 1
ATOM 2829 C CA . ALA A 1 192 ? 87.335 111.378 99.943 1.00 65.80 192 ALA A CA 1
ATOM 2830 C C . ALA A 1 192 ? 87.671 112.854 99.790 1.00 66.00 192 ALA A C 1
ATOM 2831 O O . ALA A 1 192 ? 88.833 113.192 99.540 1.00 68.75 192 ALA A O 1
ATOM 2838 N N . ASP A 1 193 ? 86.684 113.735 99.933 1.00 65.29 193 ASP A N 1
ATOM 2839 C CA . ASP A 1 193 ? 86.884 115.167 99.765 1.00 65.67 193 ASP A CA 1
ATOM 2840 C C . ASP A 1 193 ? 87.439 115.839 101.013 1.00 65.16 193 ASP A C 1
ATOM 2841 O O . ASP A 1 193 ? 87.535 117.070 101.042 1.00 66.09 193 ASP A O 1
ATOM 2850 N N . TRP A 1 194 ? 87.806 115.074 102.033 1.00 63.60 194 TRP A N 1
ATOM 2851 C CA . TRP A 1 194 ? 88.289 115.661 103.268 1.00 64.07 194 TRP A CA 1
ATOM 2852 C C . TRP A 1 194 ? 89.758 116.041 103.158 1.00 68.80 194 TRP A C 1
ATOM 2853 O O . TRP A 1 194 ? 90.501 115.484 102.346 1.00 70.69 194 TRP A O 1
ATOM 2874 N N . PRO A 1 195 ? 90.202 116.988 103.975 1.00 72.22 195 PRO A N 1
ATOM 2875 C CA . PRO A 1 195 ? 91.630 117.244 104.105 1.00 76.33 195 PRO A CA 1
ATOM 2876 C C . PRO A 1 195 ? 92.252 116.239 105.057 1.00 78.20 195 PRO A C 1
ATOM 2877 O O . PRO A 1 195 ? 91.530 115.466 105.704 1.00 77.28 195 PRO A O 1
ATOM 2888 N N . PRO A 1 196 ? 93.583 116.209 105.182 1.00 82.77 196 PRO A N 1
ATOM 2889 C CA . PRO A 1 196 ? 94.186 115.354 106.207 1.00 85.93 196 PRO A CA 1
ATOM 2890 C C . PRO A 1 196 ? 94.031 115.919 107.603 1.00 87.07 196 PRO A C 1
ATOM 2891 O O . PRO A 1 196 ? 94.247 115.181 108.574 1.00 86.77 196 PRO A O 1
ATOM 2902 N N . GLU A 1 197 ? 93.665 117.197 107.736 1.00 90.41 197 GLU A N 1
ATOM 2903 C CA . GLU A 1 197 ? 93.333 117.719 109.054 1.00 89.14 197 GLU A CA 1
ATOM 2904 C C . GLU A 1 197 ? 92.184 116.896 109.607 1.00 84.73 197 GLU A C 1
ATOM 2905 O O . GLU A 1 197 ? 91.083 116.889 109.048 1.00 83.20 197 GLU A O 1
ATOM 2917 N N . LYS A 1 198 ? 92.454 116.182 110.691 1.00 84.83 198 LYS A N 1
ATOM 2918 C CA . LYS A 1 198 ? 91.513 115.207 111.239 1.00 84.64 198 LYS A CA 1
ATOM 2919 C C . LYS A 1 198 ? 91.369 114.149 110.149 1.00 84.52 198 LYS A C 1
ATOM 2920 O O . LYS A 1 198 ? 92.397 11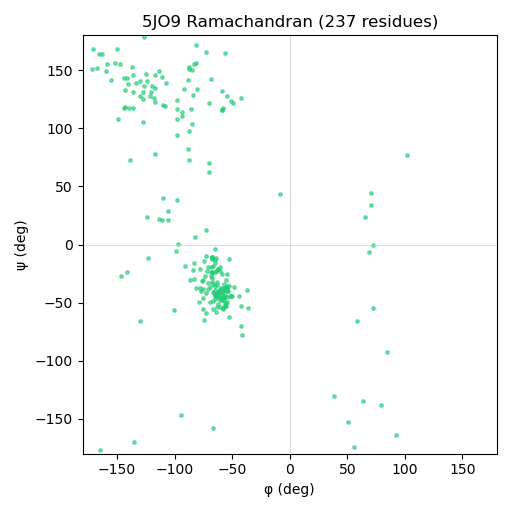3.716 109.604 1.00 84.90 198 LYS A O 1
ATOM 2939 N N . LEU A 1 199 ? 90.168 113.697 109.803 1.00 81.53 199 LEU A N 1
ATOM 2940 C CA . LEU A 1 199 ? 90.099 112.460 109.037 1.00 80.25 199 LEU A CA 1
ATOM 2941 C C . LEU A 1 199 ? 90.775 111.377 109.872 1.00 78.19 199 LEU A C 1
ATOM 2942 O O . LEU A 1 199 ? 90.128 110.424 110.318 1.00 78.56 199 LEU A O 1
ATOM 2958 N N . LYS A 1 200 ? 92.086 111.523 110.081 1.00 80.03 200 LYS A N 1
ATOM 2959 C CA . LYS A 1 200 ? 92.810 110.826 111.137 1.00 83.85 200 LYS A CA 1
ATOM 2960 C C . LYS A 1 200 ? 91.971 110.694 112.403 1.00 81.62 200 LYS A C 1
ATOM 2961 O O . LYS A 1 200 ? 92.032 109.669 113.090 1.00 83.40 200 LYS A O 1
ATOM 2980 N N . GLU A 1 201 ? 91.209 111.736 112.739 1.00 78.64 201 GLU A N 1
ATOM 2981 C CA . GLU A 1 201 ? 90.220 111.605 113.802 1.00 79.99 201 GLU A CA 1
ATOM 2982 C C . GLU A 1 201 ? 89.157 110.583 113.419 1.00 79.06 201 GLU A C 1
ATOM 2983 O O . GLU A 1 201 ? 88.788 109.720 114.223 1.00 79.31 201 GLU A O 1
ATOM 2995 N N . ALA A 1 202 ? 88.669 110.656 112.179 1.00 79.42 202 ALA A N 1
ATOM 2996 C CA . ALA A 1 202 ? 87.612 109.775 111.695 1.00 78.57 202 ALA A CA 1
ATOM 2997 C C . ALA A 1 202 ? 88.065 108.320 111.644 1.00 78.14 202 ALA A C 1
ATOM 2998 O O . ALA A 1 202 ? 87.267 107.433 111.330 1.00 76.84 202 ALA A O 1
ATOM 3005 N N . ARG A 1 203 ? 89.336 108.055 111.950 1.00 78.90 203 ARG A N 1
ATOM 3006 C CA . ARG A 1 203 ? 89.763 106.666 112.150 1.00 78.58 203 ARG A CA 1
ATOM 3007 C C . ARG A 1 203 ? 89.254 106.078 113.444 1.00 79.70 203 ARG A C 1
ATOM 3008 O O . ARG A 1 203 ? 89.745 105.006 113.821 1.00 77.47 203 ARG A O 1
ATOM 3029 N N . ASP A 1 204 ? 88.311 106.731 114.117 1.00 82.10 204 ASP A N 1
ATOM 3030 C CA . ASP A 1 204 ? 87.804 106.230 115.385 1.00 81.72 204 ASP A CA 1
ATOM 3031 C C . ASP A 1 204 ? 87.235 104.833 115.198 1.00 82.60 204 ASP A C 1
ATOM 3032 O O . ASP A 1 204 ? 86.284 104.635 114.438 1.00 81.54 204 ASP A O 1
ATOM 3041 N N . SER A 1 205 ? 87.827 103.853 115.882 1.00 84.11 205 SER A N 1
ATOM 3042 C CA . SER A 1 205 ? 87.175 102.555 115.989 1.00 85.85 205 SER A CA 1
ATOM 3043 C C . SER A 1 205 ? 85.740 102.653 116.501 1.00 84.13 205 SER A C 1
ATOM 3044 O O . SER A 1 205 ? 85.013 101.652 116.449 1.00 81.72 205 SER A O 1
ATOM 3052 N N . GLY A 1 206 ? 85.329 103.810 117.019 1.00 81.22 206 GLY A N 1
ATOM 3053 C CA . GLY A 1 206 ? 83.925 104.147 117.166 1.00 80.06 206 GLY A CA 1
ATOM 3054 C C . GLY A 1 206 ? 83.285 104.386 115.812 1.00 79.42 206 GLY A C 1
ATOM 3055 O O . GLY A 1 206 ? 82.825 105.491 115.503 1.00 78.93 206 GLY A O 1
ATOM 3059 N N . SER A 1 207 ? 83.285 103.330 114.998 1.00 81.99 207 SER A N 1
ATOM 3060 C CA . SER A 1 207 ? 82.813 103.272 113.615 1.00 79.19 207 SER A CA 1
ATOM 3061 C C . SER A 1 207 ? 82.077 104.487 113.060 1.00 77.31 207 SER A C 1
ATOM 3062 O O . SER A 1 207 ? 81.091 104.309 112.340 1.00 77.34 207 SER A O 1
ATOM 3070 N N . LEU A 1 208 ? 82.547 105.699 113.316 1.00 77.20 208 LEU A N 1
ATOM 3071 C CA . LEU A 1 208 ? 81.956 106.875 112.666 1.00 70.82 208 LEU A CA 1
ATOM 3072 C C . LEU A 1 208 ? 80.437 106.824 112.860 1.00 70.24 208 LEU A C 1
ATOM 3073 O O . LEU A 1 208 ? 79.935 106.267 113.842 1.00 69.83 208 LEU A O 1
ATOM 3089 N N . LEU A 1 209 ? 79.692 107.425 111.938 1.00 66.06 209 LEU A N 1
ATOM 3090 C CA . LEU A 1 209 ? 78.236 107.384 111.914 1.00 66.01 209 LEU A CA 1
ATOM 3091 C C . LEU A 1 209 ? 77.771 106.676 110.652 1.00 64.71 209 LEU A C 1
ATOM 3092 O O . LEU A 1 209 ? 78.266 106.954 109.555 1.00 62.57 209 LEU A O 1
ATOM 3108 N N . GLU A 1 210 ? 76.803 105.777 110.812 1.00 65.94 210 GLU A N 1
ATOM 3109 C CA . GLU A 1 210 ? 76.219 105.058 109.690 1.00 66.03 210 GLU A CA 1
ATOM 3110 C C . GLU A 1 210 ? 75.008 105.824 109.172 1.00 67.54 210 GLU A C 1
ATOM 3111 O O . GLU A 1 210 ? 74.157 106.257 109.956 1.00 67.27 210 GLU A O 1
ATOM 3123 N N . ALA A 1 211 ? 74.932 105.983 107.849 1.00 68.24 211 ALA A N 1
ATOM 3124 C CA . ALA A 1 211 ? 73.862 106.776 107.256 1.00 68.03 211 ALA A CA 1
ATOM 3125 C C . ALA A 1 211 ? 72.483 106.193 107.530 1.00 69.09 211 ALA A C 1
ATOM 3126 O O . ALA A 1 211 ? 71.488 106.919 107.444 1.00 68.95 211 ALA A O 1
ATOM 3133 N N . SER A 1 212 ? 72.395 104.901 107.847 1.00 71.50 212 SER A N 1
ATOM 3134 C CA . SER A 1 212 ? 71.105 104.315 108.186 1.00 71.82 212 SER A CA 1
ATOM 3135 C C . SER A 1 212 ? 70.610 104.776 109.550 1.00 69.07 212 SER A C 1
ATOM 3136 O O . SER A 1 212 ? 69.402 104.732 109.806 1.00 67.64 212 SER A O 1
ATOM 3144 N N . ASP A 1 213 ? 71.513 105.225 110.425 1.00 68.61 213 ASP A N 1
ATOM 3145 C CA . ASP A 1 213 ? 71.117 105.651 111.762 1.00 67.32 213 ASP A CA 1
ATOM 314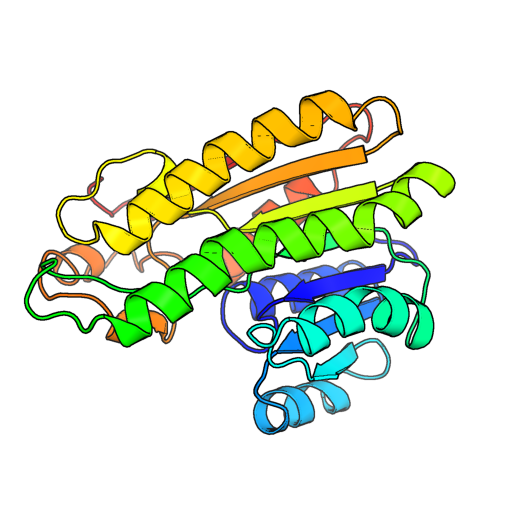6 C C . ASP A 1 213 ? 70.443 107.017 111.741 1.00 65.77 213 ASP A C 1
ATOM 3147 O O . ASP A 1 213 ? 69.490 107.251 112.492 1.00 64.13 213 ASP A O 1
ATOM 3156 N N . VAL A 1 214 ? 70.924 107.932 110.894 1.00 65.60 214 VAL A N 1
ATOM 3157 C CA . VAL A 1 214 ? 70.317 109.258 110.829 1.00 64.02 214 VAL A CA 1
ATOM 3158 C C . VAL A 1 214 ? 68.912 109.167 110.254 1.00 62.66 214 VAL A C 1
ATOM 3159 O O . VAL A 1 214 ? 68.031 109.956 110.619 1.00 61.11 214 VAL A O 1
ATOM 3172 N N . ALA A 1 215 ? 68.676 108.213 109.352 1.00 63.99 215 ALA A N 1
ATOM 3173 C CA . ALA A 1 215 ? 67.358 108.082 108.743 1.00 61.60 215 ALA A CA 1
ATOM 3174 C C . ALA A 1 215 ? 66.293 107.806 109.795 1.00 61.58 215 ALA A C 1
ATOM 3175 O O . ALA A 1 215 ? 65.173 108.321 109.705 1.00 62.80 215 ALA A O 1
ATOM 3182 N N . GLU A 1 216 ? 66.621 106.996 110.805 1.00 62.24 216 GLU A N 1
ATOM 3183 C CA . GLU A 1 216 ? 65.665 106.756 111.880 1.00 63.81 216 GLU A CA 1
ATOM 3184 C C . GLU A 1 216 ? 65.355 108.041 112.632 1.00 60.95 216 GLU A C 1
ATOM 3185 O O . GLU A 1 216 ? 64.218 108.244 113.075 1.00 61.32 216 GLU A O 1
ATOM 3197 N N . VAL A 1 217 ? 66.346 108.922 112.780 1.00 57.89 217 VAL A N 1
ATOM 3198 C CA . VAL A 1 217 ? 66.087 110.226 113.380 1.00 57.45 217 VAL A CA 1
ATOM 3199 C C . VAL A 1 217 ? 65.121 111.015 112.508 1.00 56.17 217 VAL A C 1
ATOM 3200 O O . VAL A 1 217 ? 64.186 111.651 113.009 1.00 54.03 217 VAL A O 1
ATOM 3213 N N . VAL A 1 218 ? 65.323 110.973 111.189 1.00 57.15 218 VAL A N 1
ATOM 3214 C CA . VAL A 1 218 ? 64.418 111.657 110.268 1.00 56.33 218 VAL A CA 1
ATOM 3215 C C . VAL A 1 218 ? 62.994 111.151 110.459 1.00 55.98 218 VAL A C 1
ATOM 3216 O O . VAL A 1 218 ? 62.039 111.935 110.519 1.00 54.45 218 VAL A O 1
ATOM 3229 N N . MET A 1 219 ? 62.828 109.830 110.548 1.00 56.49 219 MET A N 1
ATOM 3230 C CA . MET A 1 219 ? 61.506 109.270 110.805 1.00 58.11 219 MET A CA 1
ATOM 3231 C C . MET A 1 219 ? 60.950 109.793 112.122 1.00 56.76 219 MET A C 1
ATOM 3232 O O . MET A 1 219 ? 59.801 110.242 112.190 1.00 56.35 219 MET A O 1
ATOM 3246 N N . PHE A 1 220 ? 61.759 109.750 113.182 1.00 56.88 220 PHE A N 1
ATOM 3247 C CA . PHE A 1 220 ? 61.315 110.276 114.466 1.00 55.83 220 PHE A CA 1
ATOM 3248 C C . PHE A 1 220 ? 60.896 111.736 114.352 1.00 55.32 220 PHE A C 1
ATOM 3249 O O . PHE A 1 220 ? 59.963 112.167 115.039 1.00 55.94 220 PHE A O 1
ATOM 3266 N N . MET A 1 221 ? 61.561 112.507 113.489 1.00 55.17 221 MET A N 1
ATOM 3267 C CA . MET A 1 221 ? 61.146 113.887 113.255 1.00 54.76 221 MET A CA 1
ATOM 3268 C C . MET A 1 221 ? 59.812 113.936 112.519 1.00 54.46 221 MET A C 1
ATOM 3269 O O . MET A 1 221 ? 58.888 114.644 112.933 1.00 54.82 221 MET A O 1
ATOM 3283 N N . LEU A 1 222 ? 59.693 113.187 111.422 1.00 56.85 222 LEU A N 1
ATOM 3284 C CA . LEU A 1 222 ? 58.427 113.120 110.701 1.00 56.03 222 LEU A CA 1
ATOM 3285 C C . LEU A 1 222 ? 57.342 112.496 111.568 1.00 56.28 222 LEU A C 1
ATOM 3286 O O . LEU A 1 222 ? 56.302 113.111 111.831 1.00 57.94 222 LEU A O 1
ATOM 3302 N N . THR A 1 223 ? 57.571 111.266 112.025 1.00 58.14 223 THR A N 1
ATOM 3303 C CA . THR A 1 223 ? 56.587 110.542 112.818 1.00 58.44 223 THR A CA 1
ATOM 3304 C C . THR A 1 223 ? 56.452 111.184 114.191 1.00 58.34 223 THR A C 1
ATOM 3305 O O . THR A 1 223 ? 56.867 110.602 115.198 1.00 60.67 223 THR A O 1
ATOM 3316 N N . ARG A 1 224 ? 55.871 112.381 114.243 1.00 58.01 224 ARG A N 1
ATOM 3317 C CA . ARG A 1 224 ? 55.798 113.151 115.469 1.00 57.80 224 ARG A CA 1
ATOM 3318 C C . ARG A 1 224 ? 54.445 113.846 115.529 1.00 58.02 224 ARG A C 1
ATOM 3319 O O . ARG A 1 224 ? 53.923 114.265 114.485 1.00 58.27 224 ARG A O 1
ATOM 3340 N N . PRO A 1 225 ? 53.841 113.969 116.723 1.00 57.32 225 PRO A N 1
ATOM 3341 C CA . PRO A 1 225 ? 52.606 114.755 116.839 1.00 56.95 225 PRO A CA 1
ATOM 3342 C C . PRO A 1 225 ? 52.658 116.059 116.057 1.00 58.05 225 PRO A C 1
ATOM 3343 O O . PRO A 1 225 ? 53.589 116.855 116.219 1.00 58.44 225 PRO A O 1
ATOM 3354 N N . ARG A 1 226 ? 51.661 116.273 115.194 1.00 58.16 226 ARG A N 1
ATOM 3355 C CA . ARG A 1 226 ? 51.626 117.478 114.370 1.00 56.64 226 ARG A CA 1
ATOM 3356 C C . ARG A 1 226 ? 51.773 118.734 115.216 1.00 57.50 226 ARG A C 1
ATOM 3357 O O . ARG A 1 226 ? 52.387 119.717 114.784 1.00 57.66 226 ARG A O 1
ATOM 3378 N N . GLY A 1 227 ? 51.212 118.724 116.425 1.00 57.17 227 GLY A N 1
ATOM 3379 C CA . GLY A 1 227 ? 51.341 119.866 117.311 1.00 56.88 227 GLY A CA 1
ATOM 3380 C C . GLY A 1 227 ? 52.770 120.193 117.683 1.00 60.04 227 GLY A C 1
ATOM 3381 O O . GLY A 1 227 ? 53.045 121.317 118.118 1.00 62.19 227 GLY A O 1
ATOM 3385 N N . MET A 1 228 ? 53.689 119.244 117.521 1.00 60.19 228 MET A N 1
ATOM 3386 C CA . MET A 1 228 ? 55.086 119.432 117.884 1.00 61.11 228 MET A CA 1
ATOM 3387 C C . MET A 1 228 ? 55.952 119.475 116.633 1.00 59.98 228 MET A C 1
ATOM 3388 O O . MET A 1 228 ? 55.691 118.762 115.658 1.00 57.28 228 MET A O 1
ATOM 3402 N N . THR A 1 229 ? 56.984 120.316 116.673 1.00 63.27 229 THR A N 1
ATOM 3403 C CA . THR A 1 229 ? 57.946 120.450 115.587 1.00 61.60 229 THR A CA 1
ATOM 3404 C C . THR A 1 229 ? 59.347 120.287 116.152 1.00 59.76 229 THR A C 1
ATOM 3405 O O . THR A 1 229 ? 59.728 120.998 117.087 1.00 60.49 229 THR A O 1
ATOM 3416 N N . ILE A 1 230 ? 60.106 119.356 115.587 1.00 57.35 230 ILE A N 1
ATOM 3417 C CA . ILE A 1 230 ? 61.519 119.207 115.910 1.00 56.23 230 ILE A CA 1
ATOM 3418 C C . ILE A 1 230 ? 62.296 120.026 114.888 1.00 56.42 230 ILE A C 1
ATOM 3419 O O . ILE A 1 230 ? 62.291 119.714 113.694 1.00 56.10 230 ILE A O 1
ATOM 3435 N N . ARG A 1 231 ? 62.955 121.083 115.357 1.00 56.97 231 ARG A N 1
ATOM 3436 C CA . ARG A 1 231 ? 63.627 122.021 114.469 1.00 56.66 231 ARG A CA 1
ATOM 3437 C C . ARG A 1 231 ? 65.045 121.594 114.121 1.00 54.31 231 ARG A C 1
ATOM 3438 O O . ARG A 1 231 ? 65.520 121.897 113.020 1.00 52.00 231 ARG A O 1
ATOM 3459 N N . ASP A 1 232 ? 65.733 120.896 115.022 1.00 55.65 232 ASP A N 1
ATOM 3460 C CA . ASP A 1 232 ? 67.092 120.451 114.750 1.00 56.97 232 ASP A CA 1
ATOM 3461 C C . ASP A 1 232 ? 67.431 119.281 115.664 1.00 56.93 232 ASP A C 1
ATOM 3462 O O . ASP A 1 232 ? 66.847 119.119 116.739 1.00 55.53 232 ASP A O 1
ATOM 3471 N N . VAL A 1 233 ? 68.388 118.467 115.217 1.00 58.85 233 VAL A N 1
ATOM 3472 C CA . VAL A 1 233 ? 68.882 117.328 115.985 1.00 56.68 233 VAL A CA 1
ATOM 3473 C C . VAL A 1 233 ? 70.394 117.267 115.819 1.00 56.61 233 VAL A C 1
ATOM 3474 O O . VAL A 1 233 ? 70.891 117.073 114.703 1.00 56.48 233 VAL A O 1
ATOM 3487 N N . LEU A 1 234 ? 71.124 117.428 116.921 1.00 57.46 234 LEU A N 1
ATOM 3488 C CA . LEU A 1 234 ? 72.582 117.363 116.912 1.00 58.75 234 LEU A CA 1
ATOM 3489 C C . LEU A 1 234 ? 73.006 115.936 117.240 1.00 57.96 234 LEU A C 1
ATOM 3490 O O . LEU A 1 234 ? 72.837 115.472 118.373 1.00 55.41 234 LEU A O 1
ATOM 3506 N N . MET A 1 235 ? 73.554 115.241 116.248 1.00 59.57 235 MET A N 1
ATOM 3507 C CA . MET A 1 235 ? 74.041 113.881 116.412 1.00 59.77 235 MET A CA 1
ATOM 3508 C C . MET A 1 235 ? 75.451 113.799 115.852 1.00 59.50 235 MET A C 1
ATOM 3509 O O . MET A 1 235 ? 75.754 114.413 114.826 1.00 59.58 235 MET A O 1
ATOM 3523 N N . LEU A 1 236 ? 76.314 113.055 116.532 1.00 61.33 236 LEU A N 1
ATOM 3524 C CA . LEU A 1 236 ? 77.692 112.884 116.096 1.00 62.18 236 LEU A CA 1
ATOM 3525 C C . LEU A 1 236 ? 78.185 111.532 116.583 1.00 63.15 236 LEU A C 1
ATOM 3526 O O . LEU A 1 236 ? 77.647 110.985 117.553 1.00 62.01 236 LEU A O 1
ATOM 3542 N N . PRO A 1 237 ? 79.190 110.955 115.924 1.00 64.16 237 PRO A N 1
ATOM 3543 C CA . PRO A 1 237 ? 79.801 109.732 116.456 1.00 63.93 237 PRO A CA 1
ATOM 3544 C C . PRO A 1 237 ? 80.357 109.974 117.849 1.00 64.14 237 PRO A C 1
ATOM 3545 O O . PRO A 1 237 ? 81.060 110.958 118.096 1.00 63.96 237 PRO A O 1
ATOM 3556 N N . THR A 1 238 ? 80.026 109.064 118.768 1.00 63.16 238 THR A N 1
ATOM 3557 C CA . THR A 1 238 ? 80.421 109.244 120.161 1.00 63.23 238 THR A CA 1
ATOM 3558 C C . THR A 1 238 ? 81.925 109.453 120.286 1.00 63.04 238 THR A C 1
ATOM 3559 O O . THR A 1 238 ? 82.383 110.232 121.129 1.00 62.37 238 THR A O 1
ATOM 3570 N N . ASN A 1 239 ? 82.708 108.777 119.448 1.00 64.49 239 ASN A N 1
ATOM 3571 C CA . ASN A 1 239 ? 84.166 108.851 119.501 1.00 65.12 239 ASN A CA 1
ATOM 3572 C C . ASN A 1 239 ? 84.725 109.827 118.475 1.00 67.01 239 ASN A C 1
ATOM 3573 O O . ASN A 1 239 ? 85.773 109.579 117.873 1.00 68.91 239 ASN A O 1
ATOM 3584 N N . PHE A 1 240 ? 84.039 110.946 118.259 1.00 66.27 240 PHE A N 1
ATOM 3585 C CA . PHE A 1 240 ? 84.504 112.010 117.380 1.00 64.76 240 PHE A CA 1
ATOM 3586 C C . PHE A 1 240 ? 84.688 113.273 118.208 1.00 65.86 240 PHE A C 1
ATOM 3587 O O . PHE A 1 240 ? 83.765 113.698 118.911 1.00 64.55 240 PHE A O 1
ATOM 3604 N N . ASP A 1 241 ? 85.880 113.863 118.130 1.00 67.57 241 ASP A N 1
ATOM 3605 C CA . ASP A 1 241 ? 86.266 114.974 119.001 1.00 64.08 241 ASP A CA 1
ATOM 3606 C C . ASP A 1 241 ? 85.826 116.285 118.361 1.00 63.00 241 ASP A C 1
ATOM 3607 O O . ASP A 1 241 ? 86.511 116.825 117.489 1.00 62.95 241 ASP A O 1
ATOM 3616 N N . LEU A 1 242 ? 84.679 116.802 118.797 1.00 62.89 242 LEU A N 1
ATOM 3617 C CA . LEU A 1 242 ? 84.208 118.118 118.366 1.00 62.10 242 LEU A CA 1
ATOM 3618 C C . LEU A 1 242 ? 82.970 118.530 119.158 1.00 61.99 242 LEU A C 1
ATOM 3619 O O . LEU A 1 242 ? 82.641 119.715 119.251 1.00 59.30 242 LEU A O 1
#

Foldseek 3Di:
DCAAAEEEFEVCLFFLVVLLQVLVVVVPYQYEYEYQDVVSVVVVDVVPDDSYHYDHANLQPPVRLLVPAVVSCVRRNRHAEYELAFAAAAWADPPVDDPPVLVVGLCSLAVSVVSNCVNNQVVCLVVQHHEYEYEAALLLVPCPVTGNSRSVSRVNVLCCFVVVCVVRVVSLYATAYEHEYDEDGPSLVNYDVPCVVQCVPPLVWHYSNVVSVVVCVQVVDPSVDYYHYDYYTRPSHDD

Organism: Bradyrhizobium diazoefficiens (strain JCM 10833 / BCRC 13528 / IAM 13628 / NBRC 14792 / USDA 110) (NCBI:txid224911)